Protein 2WVF (pdb70)

Secondary structure (DSSP, 8-state):
-EEEEEEEEEHHHHHHHHHHHHHHT-S-HHHHHHHHHHHHHH-SS-TT-S--S--EEEEEEEEEETTSTTHHHHHHHHHHH-SSEEEEEEEEE-SSSEEEEEEEEEE-HHHHHHHHHHHHTSTTEEEEEEEEE-/-EEEEEEEEEHHHHHHHHHHHHTS--S-HHHHHHHHHHHHHHHHHHTSS-TT---EEEEEEEEE-TTSTTHHHHHHHHHHHH--EEEEEEEEEEETTEEEEEEEEEE-HHHHHHHHHHHHTSTTEEEEEEEEE-GGGT-

CATH classification: 1.10.1220.10 (+1 more: 3.30.70.1150)

GO terms:
  GO:0045892 negative regulation of DNA-templated transcription (P, IEP)
  GO:0045892 negative regulation of DNA-templated transcription (P, EXP)
  GO:0032993 protein-DNA complex (C, IPI)
  GO:0043565 sequence-specific DNA binding (F, IPI)
  GO:0000976 transcription cis-regulatory region binding (F, IPI)
  GO:0001217 DNA-binding transcription repressor activity (F, IPI)
  GO:0032993 protein-DNA complex (C, IDA)
  GO:0043565 sequence-specific DNA binding (F, IDA)
  GO:0000976 transcription cis-regulatory region binding (F, IMP)
  GO:0032993 protein-DNA complex (C, IMP)
  GO:0001217 DNA-binding transcription repressor activity (F, IMP)
  GO:0043565 sequence-specific DNA binding (F, IMP)
  GO:0042802 identical protein binding (F, IPI)

Nearest PDB structures (foldseek):
  2wvf-assembly1_A  TM=1.008E+00  e=6.418E-25  Helicobacter pylori 26695
  2wvc-assembly1_A  TM=9.828E-01  e=8.761E-22  Helicobacter pylori 26695
  2wvb-assembly1_A  TM=9.913E-01  e=3.291E-21  Helicobacter pylori 26695
  2ca9-assembly1_A  TM=9.885E-01  e=3.712E-21  Helicobacter pylori 26695
  2caj-assembly1_A-2  TM=9.514E-01  e=3.437E-20  Helicobacter pylori 26695

InterPro domains:
  IPR002145 Ribbon-helix-helix protein, CopG [PF01402] (12-50)
  IPR010985 Ribbon-helix-helix [SSF47598] (9-56)
  IPR013321 Arc-type ribbon-helix-helix [G3DSA:1.10.1220.10] (17-51)
  IPR014864 Transcription factor, NikR, nickel binding C-terminal [PF08753] (65-139)
  IPR022988 Nickel-responsive transcriptional regulator NikR [MF_00476] (10-143)
  IPR027271 Acetolactate synthase/Transcription factor NikR, C-terminal [G3DSA:3.30.70.1150] (55-148)
  IPR045865 ACT-like domain [SSF55021] (64-140)
  IPR050192 Nickel-responsive transcriptional regulator [PTHR34719] (8-143)

Foldseek 3Di:
DDDDDDDDDDPVVVVVLVVVCVVVVHDDSVRVVVVVVVVVVVDDADPLGPFDFDKWKKKKKWKFFPPDPCLVVQLVVLQVPFPKAWPDKDWDAPDDTIIMMMIIIMGTSVRVVVSQVSNQPDPGIPHIDMDIDD/DDDDDDDDDDPVVVVVLVVVCVPPPDPDDVSVVVVVVVVVVLVVVLPDDDLPDQFWKKKKKWKFFPLDPCLVVVLVVLLVVLPKDWPDKDWDCPDNGIIIIITIITTHSVSVVVSQVVSCPDPGIDDIDMGTDDVVVPD

Organism: Helicobacter pylori (strain ATCC 700392 / 26695) (NCBI:txid85962)

Structure (mmCIF, N/CA/C/O backbone):
data_2WVF
#
_entry.id   2WVF
#
_cell.length_a   70.534
_cell.length_b   70.534
_cell.length_c   226.188
_cell.angle_alpha   90.00
_cell.angle_beta   90.00
_cell.angle_gamma   120.00
#
_symmetry.space_group_name_H-M   'P 61 2 2'
#
loop_
_entity.id
_entity.type
_entity.pdbx_description
1 polymer 'PUTATIVE NICKEL-RESPONSIVE REGULATOR'
2 non-polymer 'NICKEL (II) ION'
3 non-polymer GLYCEROL
4 non-polymer 'FORMIC ACID'
5 non-polymer 'SULFATE ION'
6 water water
#
loop_
_atom_site.group_PDB
_atom_site.id
_atom_site.type_symbol
_atom_site.label_atom_id
_atom_site.label_alt_id
_atom_site.label_comp_id
_atom_site.label_asym_id
_atom_site.label_entity_id
_atom_site.label_seq_id
_atom_site.pdbx_PDB_ins_code
_atom_site.Cartn_x
_atom_site.Cartn_y
_atom_site.Cartn_z
_atom_site.occupancy
_atom_site.B_iso_or_equiv
_atom_site.auth_seq_id
_atom_site.auth_comp_id
_atom_site.auth_asym_id
_atom_site.auth_atom_id
_atom_site.pdbx_PDB_model_num
ATOM 1 N N . SER A 1 9 ? 26.447 51.722 -6.255 1.00 78.14 9 SER A N 1
ATOM 2 C CA . SER A 1 9 ? 26.908 51.919 -4.885 1.00 81.22 9 SER A CA 1
ATOM 3 C C . SER A 1 9 ? 27.795 50.757 -4.447 1.00 78.12 9 SER A C 1
ATOM 4 O O . SER A 1 9 ? 27.804 49.710 -5.090 1.00 74.58 9 SER A O 1
ATOM 7 N N . ILE A 1 10 ? 28.528 50.933 -3.349 1.00 78.12 10 ILE A N 1
ATOM 8 C CA . ILE A 1 10 ? 29.375 49.859 -2.824 1.00 73.57 10 ILE A CA 1
ATOM 9 C C . ILE A 1 10 ? 28.993 49.447 -1.402 1.00 66.70 10 ILE A C 1
ATOM 10 O O . ILE A 1 10 ? 28.975 50.269 -0.482 1.00 67.27 10 ILE A O 1
ATOM 15 N N . ILE A 1 11 ? 28.691 48.164 -1.234 1.00 55.38 11 ILE A N 1
ATOM 16 C CA . ILE A 1 11 ? 28.333 47.622 0.068 1.00 54.58 11 ILE A CA 1
ATOM 17 C C . ILE A 1 11 ? 29.373 46.600 0.517 1.00 50.26 11 ILE A C 1
ATOM 18 O O . ILE A 1 11 ? 30.137 46.074 -0.298 1.00 50.48 11 ILE A O 1
ATOM 23 N N . ARG A 1 12 ? 29.409 46.340 1.819 1.00 50.45 12 ARG A N 1
ATOM 24 C CA . ARG A 1 12 ? 30.210 45.262 2.377 1.00 50.52 12 ARG A CA 1
ATOM 25 C C . ARG A 1 12 ? 29.271 44.228 2.979 1.00 51.08 12 ARG A C 1
ATOM 26 O O . ARG A 1 12 ? 28.276 44.580 3.624 1.00 48.58 12 ARG A O 1
ATOM 34 N N . PHE A 1 13 ? 29.567 42.952 2.753 1.00 45.74 13 PHE A N 1
ATOM 35 C CA . PHE A 1 13 ? 28.906 41.890 3.502 1.00 45.47 13 PHE A CA 1
ATOM 36 C C . PHE A 1 13 ? 29.935 40.900 4.022 1.00 48.91 13 PHE A C 1
ATOM 37 O O . PHE A 1 13 ? 31.013 40.744 3.444 1.00 48.52 13 PHE A O 1
ATOM 45 N N . SER A 1 14 ? 29.602 40.258 5.134 1.00 47.30 14 SER A N 1
ATOM 46 C CA . SER A 1 14 ? 30.537 39.394 5.827 1.00 50.22 14 SER A CA 1
ATOM 47 C C . SER A 1 14 ? 30.431 37.949 5.347 1.00 48.49 14 SER A C 1
ATOM 48 O O . SER A 1 14 ? 29.341 37.446 5.073 1.00 41.01 14 SER A O 1
ATOM 51 N N . VAL A 1 15 ? 31.579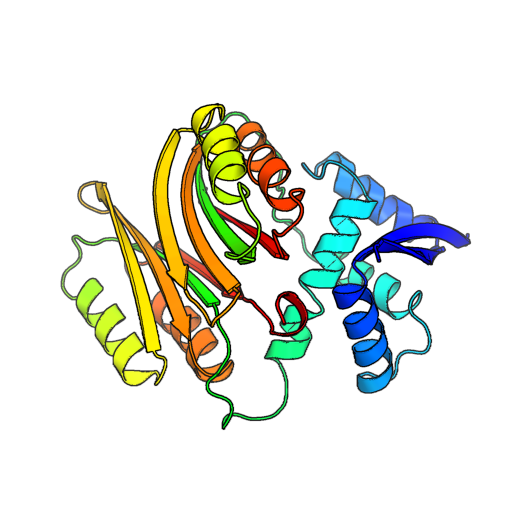 37.293 5.239 1.00 50.91 15 VAL A N 1
ATOM 52 C CA . VAL A 1 15 ? 31.632 35.886 4.883 1.00 50.55 15 VAL A CA 1
ATOM 53 C C . VAL A 1 15 ? 32.368 35.131 5.977 1.00 48.60 15 VAL A C 1
ATOM 54 O O . VAL A 1 15 ? 33.407 35.581 6.459 1.00 49.34 15 VAL A O 1
ATOM 58 N N . SER A 1 16 ? 31.819 33.990 6.373 1.00 50.15 16 SER A N 1
ATOM 59 C CA . SER A 1 16 ? 32.422 33.170 7.414 1.00 55.16 16 SER A CA 1
ATOM 60 C C . SER A 1 16 ? 32.988 31.884 6.824 1.00 50.65 16 SER A C 1
ATOM 61 O O . SER A 1 16 ? 32.239 30.988 6.440 1.00 48.91 16 SER A O 1
ATOM 64 N N . LEU A 1 17 ? 34.314 31.807 6.757 1.00 51.34 17 LEU A N 1
ATOM 65 C CA . LEU A 1 17 ? 35.002 30.651 6.191 1.00 49.80 17 LEU A CA 1
ATOM 66 C C . LEU A 1 17 ? 35.795 29.891 7.245 1.00 47.84 17 LEU A C 1
ATOM 67 O O . LEU A 1 17 ? 36.449 30.497 8.090 1.00 50.78 17 LEU A O 1
ATOM 72 N N . GLN A 1 18 ? 35.750 28.564 7.183 1.00 42.10 18 GLN A N 1
ATOM 73 C CA . GLN A 1 18 ? 36.656 27.750 7.972 1.00 38.62 18 GLN A CA 1
ATOM 74 C C . GLN A 1 18 ? 38.075 28.104 7.548 1.00 34.92 18 GLN A C 1
ATOM 75 O O . GLN A 1 18 ? 38.316 28.430 6.382 1.00 31.05 18 GLN A O 1
ATOM 78 N N . GLN A 1 19 ? 39.010 28.035 8.489 1.00 28.08 19 GLN A N 1
ATOM 79 C CA . GLN A 1 19 ? 40.394 28.428 8.234 1.00 28.89 19 GLN A CA 1
ATOM 80 C C . GLN A 1 19 ? 41.031 27.731 7.025 1.00 28.11 19 GLN A C 1
ATOM 81 O O . GLN A 1 19 ? 41.766 28.355 6.259 1.00 27.02 19 GLN A O 1
ATOM 87 N N . ASN A 1 20 ? 40.770 26.439 6.855 1.00 24.41 20 ASN A N 1
ATOM 88 C CA . ASN A 1 20 ? 41.377 25.720 5.742 1.00 24.89 20 ASN A CA 1
ATOM 89 C C . ASN A 1 20 ? 40.935 26.284 4.394 1.00 23.74 20 ASN A C 1
ATOM 90 O O . ASN A 1 20 ? 41.728 26.353 3.452 1.00 24.79 20 ASN A O 1
ATOM 95 N N . LEU A 1 21 ? 39.668 26.686 4.303 1.00 23.48 21 LEU A N 1
ATOM 96 C CA . LEU A 1 21 ? 39.140 27.257 3.070 1.00 20.62 21 LEU A CA 1
ATOM 97 C C . LEU A 1 21 ? 39.719 28.642 2.829 1.00 22.10 21 LEU A C 1
ATOM 98 O O . LEU A 1 21 ? 40.009 29.014 1.691 1.00 21.38 21 LEU A O 1
ATOM 103 N N . LEU A 1 22 ? 39.857 29.410 3.906 1.00 20.78 22 LEU A N 1
ATOM 104 C CA . LEU A 1 22 ? 40.397 30.764 3.809 1.00 19.49 22 LEU A CA 1
ATOM 105 C C . LEU A 1 22 ? 41.858 30.728 3.377 1.00 22.98 22 LEU A C 1
ATOM 106 O O . LEU A 1 22 ? 42.288 31.536 2.549 1.00 20.77 22 LEU A O 1
ATOM 111 N N . ASP A 1 23 ? 42.619 29.777 3.914 1.00 21.22 23 ASP A N 1
ATOM 112 C CA . ASP A 1 23 ? 44.019 29.644 3.516 1.00 22.48 23 ASP A CA 1
ATOM 113 C C . ASP A 1 23 ? 44.131 29.296 2.037 1.00 20.16 23 ASP A C 1
ATOM 114 O O . ASP A 1 23 ? 44.983 29.821 1.322 1.00 19.86 23 ASP A O 1
ATOM 119 N N . GLU A 1 24 ? 43.266 28.406 1.564 1.00 19.31 24 GLU A N 1
ATOM 120 C CA . GLU A 1 24 ? 43.275 28.072 0.141 1.00 16.99 24 GLU A CA 1
ATOM 121 C C . GLU A 1 24 ? 42.853 29.268 -0.715 1.00 17.32 24 GLU A C 1
ATOM 122 O O . GLU A 1 24 ? 43.397 29.489 -1.789 1.00 17.56 24 GLU A O 1
ATOM 128 N N . LEU A 1 25 ? 41.886 30.045 -0.237 1.00 16.50 25 LEU A N 1
ATOM 129 C CA . LEU A 1 25 ? 41.466 31.239 -0.962 1.00 15.29 25 LEU A CA 1
ATOM 130 C C . LEU A 1 25 ? 42.656 32.185 -1.111 1.00 16.48 25 LEU A C 1
ATOM 131 O O . LEU A 1 25 ? 42.928 32.690 -2.202 1.00 16.23 25 LEU A O 1
ATOM 136 N N . ASP A 1 26 ? 43.361 32.414 -0.011 1.00 16.43 26 ASP A N 1
ATOM 137 C CA . ASP A 1 26 ? 44.549 33.275 -0.038 1.00 16.08 26 ASP A CA 1
ATOM 138 C C . ASP A 1 26 ? 45.603 32.757 -1.009 1.00 18.04 26 ASP A C 1
ATOM 139 O O . ASP A 1 26 ? 46.219 33.532 -1.742 1.00 18.87 26 ASP A O 1
ATOM 144 N N . ASN A 1 27 ? 45.817 31.445 -1.020 1.00 17.49 27 ASN A N 1
ATOM 145 C CA . ASN A 1 27 ? 46.775 30.859 -1.946 1.00 17.85 27 ASN A CA 1
ATOM 146 C C . ASN A 1 27 ? 46.356 31.043 -3.403 1.00 19.02 27 ASN A C 1
ATOM 147 O O . ASN A 1 27 ? 47.193 31.276 -4.283 1.00 18.51 27 ASN A O 1
ATOM 152 N N . ARG A 1 28 ? 45.057 30.945 -3.658 1.00 17.80 28 ARG A N 1
ATOM 153 C CA . ARG A 1 28 ? 44.540 31.080 -5.016 1.00 15.16 28 ARG A CA 1
ATOM 154 C C . ARG A 1 28 ? 44.633 32.527 -5.497 1.00 15.70 28 ARG A C 1
ATOM 155 O O . ARG A 1 28 ? 44.890 32.788 -6.676 1.00 16.56 28 ARG A O 1
ATOM 163 N N . ILE A 1 29 ? 44.427 33.467 -4.574 1.00 14.74 29 ILE A N 1
ATOM 164 C CA . ILE A 1 29 ? 44.564 34.890 -4.880 1.00 14.20 29 ILE A CA 1
ATOM 165 C C . ILE A 1 29 ? 45.973 35.141 -5.397 1.00 17.10 29 ILE A C 1
ATOM 166 O O . ILE A 1 29 ? 46.170 35.783 -6.443 1.00 18.84 29 ILE A O 1
ATOM 171 N N . ILE A 1 30 ? 46.951 34.620 -4.667 1.00 19.25 30 ILE A N 1
ATOM 172 C CA . ILE A 1 30 ? 48.353 34.799 -5.041 1.00 18.38 30 ILE A CA 1
ATOM 173 C C . ILE A 1 30 ? 48.687 34.080 -6.349 1.00 22.32 30 ILE A C 1
ATOM 174 O O . ILE A 1 30 ? 49.318 34.658 -7.247 1.00 25.83 30 ILE A O 1
ATOM 179 N N . LYS A 1 31 ? 48.258 32.827 -6.475 1.00 19.42 31 LYS A N 1
ATOM 180 C CA . LYS A 1 31 ? 48.564 32.061 -7.684 1.00 21.95 31 LYS A CA 1
ATOM 181 C C . LYS A 1 31 ? 47.965 32.656 -8.959 1.00 20.70 31 LYS A C 1
ATOM 182 O O . LYS A 1 31 ? 48.572 32.578 -10.027 1.00 23.22 31 LYS A O 1
ATOM 188 N N . ASN A 1 32 ? 46.775 33.238 -8.854 1.00 18.08 32 ASN A N 1
ATOM 189 C CA . ASN A 1 32 ? 46.058 33.700 -10.040 1.00 16.63 32 ASN A CA 1
ATOM 190 C C . ASN A 1 32 ? 46.113 35.202 -10.275 1.00 17.21 32 ASN A C 1
ATOM 191 O O . ASN A 1 32 ? 45.463 35.717 -11.187 1.00 16.29 32 ASN A O 1
ATOM 196 N N . GLY A 1 33 ? 46.882 35.902 -9.444 1.00 15.88 33 GLY A N 1
ATOM 197 C CA . GLY A 1 33 ? 47.143 37.314 -9.668 1.00 19.30 33 GLY A CA 1
ATOM 198 C C . GLY A 1 33 ? 46.074 38.286 -9.206 1.00 15.31 33 GLY A C 1
ATOM 199 O O . GLY A 1 33 ? 46.002 39.408 -9.717 1.00 18.74 33 GLY A O 1
ATOM 200 N N . TYR A 1 34 ? 45.247 37.873 -8.246 1.00 14.71 34 TYR A N 1
ATOM 201 C CA . TYR A 1 34 ? 44.216 38.750 -7.696 1.00 14.52 34 TYR A CA 1
ATOM 202 C C . TYR A 1 34 ? 44.817 39.722 -6.689 1.00 19.17 34 TYR A C 1
ATOM 203 O O . TYR A 1 34 ? 45.897 39.480 -6.164 1.00 21.77 34 TYR A O 1
ATOM 212 N N . SER A 1 35 ? 44.103 40.811 -6.428 1.00 18.63 35 SER A N 1
ATOM 213 C CA . SER A 1 35 ? 44.611 41.873 -5.556 1.00 21.05 35 SER A CA 1
ATOM 214 C C . SER A 1 35 ? 44.081 41.818 -4.136 1.00 22.56 35 SER A C 1
ATOM 215 O O . SER A 1 35 ? 44.651 42.439 -3.244 1.00 21.33 35 SER A O 1
ATOM 218 N N . SER A 1 36 ? 42.986 41.093 -3.928 1.00 19.48 36 SER A N 1
ATOM 219 C CA . SER A 1 36 ? 42.363 41.033 -2.610 1.00 15.67 36 SER A CA 1
ATOM 220 C C . SER A 1 36 ? 41.395 39.864 -2.541 1.00 18.49 36 SER A C 1
ATOM 221 O O . SER A 1 36 ? 40.990 39.332 -3.573 1.00 20.69 36 SER A O 1
ATOM 224 N N . ARG A 1 37 ? 41.036 39.474 -1.321 1.00 17.23 37 ARG A N 1
ATOM 225 C CA . ARG A 1 37 ? 39.998 38.466 -1.126 1.00 17.90 37 ARG A CA 1
ATOM 226 C C . ARG A 1 37 ? 38.688 38.948 -1.726 1.00 18.40 37 ARG A C 1
ATOM 227 O O . ARG A 1 37 ? 37.969 38.184 -2.370 1.00 22.03 37 ARG A O 1
ATOM 235 N N A SER A 1 38 ? 38.389 40.223 -1.508 0.56 21.73 38 SER A N 1
ATOM 236 N N B SER A 1 38 ? 38.372 40.221 -1.508 0.44 21.78 38 SER A N 1
ATOM 237 C CA A SER A 1 38 ? 37.162 40.830 -2.002 0.56 24.02 38 SER A CA 1
ATOM 238 C CA B SER A 1 38 ? 37.133 40.798 -2.023 0.44 23.76 38 SER A CA 1
ATOM 239 C C A SER A 1 38 ? 37.036 40.716 -3.520 0.56 24.32 38 SER A C 1
ATOM 240 C C B SER A 1 38 ? 37.036 40.683 -3.538 0.44 24.09 38 SER A C 1
ATOM 241 O O A SER A 1 38 ? 35.975 40.378 -4.041 0.56 25.78 38 SER A O 1
ATOM 242 O O B SER A 1 38 ? 35.991 40.317 -4.073 0.44 24.77 38 SER A O 1
ATOM 247 N N . GLU A 1 39 ? 38.122 41.010 -4.231 1.00 21.62 39 GLU A N 1
ATOM 248 C CA . GLU A 1 39 ? 38.120 40.932 -5.685 1.00 22.10 39 GLU A CA 1
ATOM 249 C C . GLU A 1 39 ? 37.870 39.507 -6.187 1.00 21.59 39 GLU A C 1
ATOM 250 O O . GLU A 1 39 ? 37.069 39.297 -7.097 1.00 24.16 39 GLU A O 1
ATOM 256 N N . LEU A 1 40 ? 38.572 38.532 -5.617 1.00 19.38 40 LEU A N 1
ATOM 257 C CA . LEU A 1 40 ? 38.394 37.149 -6.0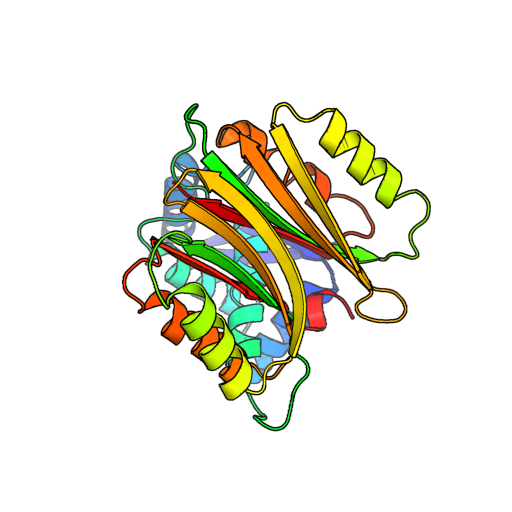62 1.00 17.03 40 LEU A CA 1
ATOM 258 C C . LEU A 1 40 ? 36.971 36.661 -5.783 1.00 19.92 40 LEU A C 1
ATOM 259 O O . LEU A 1 40 ? 36.349 36.028 -6.641 1.00 21.83 40 LEU A O 1
ATOM 264 N N . VAL A 1 41 ? 36.448 36.962 -4.598 1.00 18.58 41 VAL A N 1
ATOM 265 C CA . VAL A 1 41 ? 35.096 36.510 -4.265 1.00 21.04 41 VAL A CA 1
ATOM 266 C C . VAL A 1 41 ? 34.056 37.173 -5.167 1.00 25.87 41 VAL A C 1
ATOM 267 O O . VAL A 1 41 ? 33.122 36.521 -5.636 1.00 22.37 41 VAL A O 1
ATOM 271 N N . ARG A 1 42 ? 34.230 38.468 -5.416 1.00 24.50 42 ARG A N 1
ATOM 272 C CA . ARG A 1 42 ? 33.359 39.211 -6.317 1.00 25.72 42 ARG A CA 1
ATOM 273 C C . ARG A 1 42 ? 33.322 38.569 -7.710 1.00 30.44 42 ARG A C 1
ATOM 274 O O . ARG A 1 42 ? 32.255 38.423 -8.310 1.00 32.46 42 ARG A O 1
ATOM 282 N N . ASP A 1 43 ? 34.490 38.185 -8.219 1.00 24.79 43 ASP A N 1
ATOM 283 C CA . ASP A 1 43 ? 34.588 37.565 -9.537 1.00 27.39 43 ASP A CA 1
ATOM 284 C C . ASP A 1 43 ? 33.950 36.173 -9.555 1.00 26.82 43 ASP A C 1
ATOM 285 O O . ASP A 1 43 ? 33.309 35.779 -10.537 1.00 31.30 43 ASP A O 1
ATOM 290 N N . MET A 1 44 ? 34.122 35.433 -8.466 1.00 22.30 44 MET A N 1
ATOM 291 C CA . MET A 1 44 ? 33.442 34.149 -8.318 1.00 22.91 44 MET A CA 1
ATOM 292 C C . MET A 1 44 ? 31.931 34.338 -8.428 1.00 26.99 44 MET A C 1
ATOM 293 O O . MET A 1 44 ? 31.242 33.581 -9.120 1.00 28.82 44 MET A O 1
ATOM 298 N N . ILE A 1 45 ? 31.416 35.356 -7.752 1.00 24.81 45 ILE A N 1
ATOM 299 C CA . ILE A 1 45 ? 29.982 35.625 -7.786 1.00 26.73 45 ILE A CA 1
ATOM 300 C C . ILE A 1 45 ? 29.485 35.929 -9.199 1.00 33.22 45 ILE A C 1
ATOM 301 O O . ILE A 1 45 ? 28.437 35.433 -9.609 1.00 36.06 45 ILE A O 1
ATOM 306 N N . ARG A 1 46 ? 30.240 36.727 -9.949 1.00 34.87 46 ARG A N 1
ATOM 307 C CA . ARG A 1 46 ? 29.863 37.031 -11.327 1.00 36.40 46 ARG A CA 1
ATOM 308 C C . ARG A 1 46 ? 29.749 35.775 -12.187 1.00 39.96 46 ARG A C 1
ATOM 309 O O . ARG A 1 46 ? 28.827 35.647 -12.992 1.00 41.28 46 ARG A O 1
ATOM 317 N N . GLU A 1 47 ? 30.691 34.853 -12.015 1.00 31.61 47 GLU A N 1
ATOM 318 C CA . GLU A 1 47 ? 30.687 33.603 -12.768 1.00 39.42 47 GLU A CA 1
ATOM 319 C C . GLU A 1 47 ? 29.473 32.754 -12.406 1.00 45.51 47 GLU A C 1
ATOM 320 O O . GLU A 1 47 ? 28.832 32.165 -13.277 1.00 47.04 47 GLU A O 1
ATOM 326 N N . LYS A 1 48 ? 29.168 32.687 -11.114 1.00 38.78 48 LYS A N 1
ATOM 327 C CA . LYS A 1 48 ? 28.018 31.925 -10.645 1.00 43.75 48 LYS A CA 1
ATOM 328 C C . LYS A 1 48 ? 26.719 32.495 -11.211 1.00 47.74 48 LYS A C 1
ATOM 329 O O . LYS A 1 48 ? 25.857 31.754 -11.688 1.00 48.46 48 LYS A O 1
ATOM 331 N N . LEU A 1 49 ? 26.588 33.817 -11.161 1.00 47.79 49 LEU A N 1
ATOM 332 C CA . LEU A 1 49 ? 25.393 34.491 -11.657 1.00 54.60 49 LEU A CA 1
ATOM 333 C C . LEU A 1 49 ? 25.199 34.287 -13.157 1.00 63.25 49 LEU A C 1
ATOM 334 O O . LEU A 1 49 ? 24.090 34.434 -13.672 1.00 66.26 49 LEU A O 1
ATOM 339 N N . VAL A 1 50 ? 26.282 33.951 -13.853 1.00 65.20 50 VAL A N 1
ATOM 340 C CA . VAL A 1 50 ? 26.214 33.666 -15.282 1.00 69.90 50 VAL A CA 1
ATOM 341 C C . VAL A 1 50 ? 25.437 32.379 -15.543 1.00 73.18 50 VAL A C 1
ATOM 342 O O . VAL A 1 50 ? 24.766 32.244 -16.566 1.00 76.02 50 VAL A O 1
ATOM 346 N N . GLU A 1 51 ? 25.520 31.439 -14.608 1.00 73.85 51 GLU A N 1
ATOM 347 C CA . GLU A 1 51 ? 24.789 30.184 -14.734 1.00 75.78 51 GLU A CA 1
ATOM 348 C C . GLU A 1 51 ? 23.287 30.402 -14.546 1.00 76.12 51 GLU A C 1
ATOM 349 O O . GLU A 1 51 ? 22.869 31.266 -13.775 1.00 78.43 51 GLU A O 1
ATOM 355 N N . ASP A 1 52 ? 22.483 29.618 -15.258 1.00 72.64 52 ASP A N 1
ATOM 356 C CA . ASP A 1 52 ? 21.031 29.772 -15.228 1.00 67.68 52 ASP A CA 1
ATOM 357 C C . ASP A 1 52 ? 20.363 28.948 -14.137 1.00 68.08 52 ASP A C 1
ATOM 358 O O . ASP A 1 52 ? 19.452 29.421 -13.455 1.00 73.30 52 ASP A O 1
ATOM 363 N N . ASN A 1 53 ? 20.814 27.711 -13.979 1.00 63.66 53 ASN A N 1
ATOM 364 C CA . ASN A 1 53 ? 20.163 26.794 -13.057 1.00 64.36 53 ASN A CA 1
ATOM 365 C C . ASN A 1 53 ? 21.108 26.286 -11.973 1.00 66.86 53 ASN A C 1
ATOM 366 O O . ASN A 1 53 ? 21.923 25.393 -12.214 1.00 70.36 53 ASN A O 1
ATOM 371 N N . TRP A 1 54 ? 20.992 26.867 -10.782 1.00 65.35 54 TRP A N 1
ATOM 372 C CA . TRP A 1 54 ? 21.812 26.466 -9.642 1.00 65.64 54 TRP A CA 1
ATOM 373 C C . TRP A 1 54 ? 21.328 25.152 -9.026 1.00 65.75 54 TRP A C 1
ATOM 374 O O . TRP A 1 54 ? 20.199 24.718 -9.269 1.00 65.76 54 TRP A O 1
ATOM 385 N N . ALA A 1 55 ? 22.194 24.526 -8.234 1.00 64.81 55 ALA A N 1
ATOM 386 C CA . ALA A 1 55 ? 21.920 23.208 -7.663 1.00 67.29 55 ALA A CA 1
ATOM 387 C C . ALA A 1 55 ? 20.709 23.194 -6.734 1.00 65.12 55 ALA A C 1
ATOM 388 O O . ALA A 1 55 ? 19.858 22.300 -6.818 1.00 62.37 55 ALA A O 1
ATOM 390 N N . GLU A 1 56 ? 20.634 24.175 -5.840 1.00 60.38 56 GLU A N 1
ATOM 391 C CA . GLU A 1 56 ? 19.466 24.299 -4.969 1.00 58.64 56 GLU A CA 1
ATOM 392 C C . GLU A 1 56 ? 18.225 24.760 -5.741 1.00 60.41 56 GLU A C 1
ATOM 393 O O . GLU A 1 56 ? 17.277 25.275 -5.144 1.00 55.84 56 GLU A O 1
ATOM 395 N N . ASP A 1 57 ? 18.263 24.590 -7.064 1.00 61.54 57 ASP A N 1
ATOM 396 C CA . ASP A 1 57 ? 17.083 24.641 -7.939 1.00 62.21 57 ASP A CA 1
ATOM 397 C C . ASP A 1 57 ? 15.959 25.561 -7.485 1.00 62.82 57 ASP A C 1
ATOM 398 O O . ASP A 1 57 ? 16.189 26.684 -7.031 1.00 70.42 57 ASP A O 1
ATOM 400 N N . ASN A 1 58 ? 14.738 25.066 -7.676 1.00 56.60 58 ASN A N 1
ATOM 401 C CA . ASN A 1 58 ? 13.534 25.608 -7.065 1.00 52.73 58 ASN A CA 1
ATOM 402 C C . ASN A 1 58 ? 12.894 24.475 -6.268 1.00 42.33 58 ASN A C 1
ATOM 403 O O . ASN A 1 58 ? 12.307 23.560 -6.847 1.00 35.38 58 ASN A O 1
ATOM 408 N N . PRO A 1 59 ? 12.999 24.537 -4.934 1.00 35.79 59 PRO A N 1
ATOM 409 C CA . PRO A 1 59 ? 12.607 23.374 -4.126 1.00 32.66 59 PRO A CA 1
ATOM 410 C C . PRO A 1 59 ? 11.128 23.033 -4.279 1.00 35.36 59 PRO A C 1
ATOM 411 O O . PRO A 1 59 ? 10.306 23.940 -4.420 1.00 38.70 59 PRO A O 1
ATOM 415 N N . ASN A 1 60 ? 10.798 21.745 -4.235 1.00 28.51 60 ASN A N 1
ATOM 416 C CA . ASN A 1 60 ? 9.407 21.319 -4.270 1.00 25.46 60 ASN A CA 1
ATOM 417 C C . ASN A 1 60 ? 9.194 19.991 -3.546 1.00 30.66 60 ASN A C 1
ATOM 418 O O . ASN A 1 60 ? 10.133 19.433 -2.973 1.00 31.28 60 ASN A O 1
ATOM 423 N N . ASP A 1 61 ? 7.960 19.500 -3.573 1.00 25.21 61 ASP A N 1
ATOM 424 C CA . ASP A 1 61 ? 7.561 18.332 -2.792 1.00 24.13 61 ASP A CA 1
ATOM 425 C C . ASP A 1 61 ? 7.772 17.019 -3.541 1.00 25.71 61 ASP A C 1
ATOM 426 O O . ASP A 1 61 ? 7.462 15.956 -3.013 1.00 27.63 61 ASP A O 1
ATOM 431 N N . GLU A 1 62 ? 8.276 17.092 -4.769 1.00 27.41 62 GLU A N 1
ATOM 432 C CA . GLU A 1 62 ? 8.471 15.889 -5.574 1.00 37.32 62 GLU A CA 1
ATOM 433 C C . GLU A 1 62 ? 9.603 15.043 -5.012 1.00 32.21 62 GLU A C 1
ATOM 434 O O . GLU A 1 62 ? 10.620 15.572 -4.571 1.00 26.05 62 GLU A O 1
ATOM 437 N N . SER A 1 63 ? 9.423 13.726 -5.040 1.00 35.49 63 SER A N 1
ATOM 438 C CA . SER A 1 63 ? 10.462 12.822 -4.568 1.00 42.07 63 SER A CA 1
ATOM 439 C C . SER A 1 63 ? 11.574 12.698 -5.607 1.00 32.68 63 SER A C 1
ATOM 440 O O . SER A 1 63 ? 11.316 12.612 -6.810 1.00 30.56 63 SER A O 1
ATOM 443 N N . LYS A 1 64 ? 12.811 12.709 -5.123 1.00 22.26 64 LYS A N 1
ATOM 444 C CA . LYS A 1 64 ? 13.992 12.637 -5.972 1.00 25.11 64 LYS A CA 1
ATOM 445 C C . LYS A 1 64 ? 14.971 11.671 -5.328 1.00 21.72 64 LYS A C 1
ATOM 446 O O . LYS A 1 64 ? 14.972 11.508 -4.113 1.00 20.25 64 LYS A O 1
ATOM 452 N N . ILE A 1 65 ? 15.805 11.033 -6.143 1.00 20.48 65 ILE A N 1
ATOM 453 C CA . ILE A 1 65 ? 16.900 10.243 -5.606 1.00 18.09 65 ILE A CA 1
ATOM 454 C C . ILE A 1 65 ? 18.111 11.157 -5.499 1.00 19.79 65 ILE A C 1
ATOM 455 O O . ILE A 1 65 ? 18.307 12.047 -6.330 1.00 21.44 65 ILE A O 1
ATOM 460 N N . ALA A 1 66 ? 18.894 10.980 -4.443 1.00 16.32 66 ALA A N 1
ATOM 461 C CA . ALA A 1 66 ? 20.041 11.844 -4.209 1.00 14.41 66 ALA A CA 1
ATOM 462 C C . ALA A 1 66 ? 21.189 11.071 -3.574 1.00 15.77 66 ALA A C 1
ATOM 463 O O . ALA A 1 66 ? 20.993 10.007 -2.971 1.00 16.10 66 ALA A O 1
ATOM 465 N N . VAL A 1 67 ? 22.392 11.617 -3.721 1.00 12.86 67 VAL A N 1
ATOM 466 C CA . VAL A 1 67 ? 23.580 11.068 -3.078 1.00 11.29 67 VAL A CA 1
ATOM 467 C C . VAL A 1 67 ? 24.296 12.176 -2.311 1.00 12.62 67 VAL A C 1
ATOM 468 O O . VAL A 1 67 ? 24.521 13.265 -2.843 1.00 15.13 67 VAL A O 1
ATOM 472 N N . LEU A 1 68 ? 24.623 11.898 -1.057 1.00 12.46 68 LEU A N 1
ATOM 473 C CA . LEU A 1 68 ? 25.427 12.816 -0.254 1.00 15.51 68 LEU A CA 1
ATOM 474 C C . LEU A 1 68 ? 26.804 12.200 -0.072 1.00 15.02 68 LEU A C 1
ATOM 475 O O . LEU A 1 68 ? 26.925 11.048 0.366 1.00 16.60 68 LEU A O 1
ATOM 480 N N . VAL A 1 69 ? 27.841 12.944 -0.440 1.00 12.56 69 VAL A N 1
ATOM 481 C CA . VAL A 1 69 ? 29.217 12.494 -0.259 1.00 12.27 69 VAL A CA 1
ATOM 482 C C . VAL A 1 69 ? 29.821 13.265 0.911 1.00 14.53 69 VAL A C 1
ATOM 483 O O . VAL A 1 69 ? 29.882 14.504 0.891 1.00 14.84 69 VAL A O 1
ATOM 487 N N . VAL A 1 70 ? 30.268 12.530 1.927 1.00 14.14 70 VAL A N 1
ATOM 488 C CA . VAL A 1 70 ? 30.741 13.132 3.163 1.00 13.78 70 VAL A CA 1
ATOM 489 C C . VAL A 1 70 ? 32.153 12.671 3.449 1.00 14.73 70 VAL A C 1
ATOM 490 O O . VAL A 1 70 ? 32.433 11.474 3.444 1.00 17.33 70 VAL A O 1
ATOM 494 N N . ILE A 1 71 ? 33.053 13.616 3.686 1.00 12.09 71 ILE A N 1
ATOM 495 C CA . ILE A 1 71 ? 34.373 13.263 4.198 1.00 12.51 71 ILE A CA 1
ATOM 496 C C . ILE A 1 71 ? 34.435 13.746 5.638 1.00 14.67 71 ILE A C 1
ATOM 497 O O . ILE A 1 71 ? 34.044 14.876 5.921 1.00 14.68 71 ILE A O 1
ATOM 502 N N . TYR A 1 72 ? 34.883 12.883 6.550 1.00 14.33 72 TYR A N 1
ATOM 503 C CA . TYR A 1 72 ? 34.867 13.219 7.967 1.00 15.70 72 TYR A CA 1
ATOM 504 C C . TYR A 1 72 ? 36.040 12.610 8.733 1.00 16.12 72 TYR A C 1
ATOM 505 O O . TYR A 1 72 ? 36.674 11.649 8.274 1.00 18.23 72 TYR A O 1
ATOM 514 N N . ASP A 1 73 ? 36.333 13.198 9.893 1.00 16.05 73 ASP A N 1
ATOM 515 C CA . ASP A 1 73 ? 37.387 12.717 10.771 1.00 19.14 73 ASP A CA 1
ATOM 516 C C . ASP A 1 73 ? 36.897 11.485 11.530 1.00 20.56 73 ASP A C 1
ATOM 517 O O . ASP A 1 73 ? 36.080 11.591 12.445 1.00 20.58 73 ASP A O 1
ATOM 522 N N . GLY A 1 74 ? 37.389 10.316 11.141 1.00 23.47 74 GLY A N 1
ATOM 523 C CA . GLY A 1 74 ? 36.960 9.071 11.756 1.00 27.54 74 GLY A CA 1
ATOM 524 C C . GLY A 1 74 ? 37.399 8.953 13.205 1.00 27.41 74 GLY A C 1
ATOM 525 O O . GLY A 1 74 ? 36.897 8.108 13.954 1.00 32.45 74 GLY A O 1
ATOM 526 N N . GLY A 1 75 ? 38.341 9.806 13.599 1.00 25.86 75 GLY A N 1
ATOM 527 C CA . GLY A 1 75 ? 38.855 9.815 14.957 1.00 28.55 75 GLY A CA 1
ATOM 528 C C . GLY A 1 75 ? 38.046 10.667 15.921 1.00 29.73 75 GLY A C 1
ATOM 529 O O . GLY A 1 75 ? 38.342 10.713 17.115 1.00 28.85 75 GLY A O 1
ATOM 530 N N . GLN A 1 76 ? 37.026 11.348 15.407 1.00 21.77 76 GLN A N 1
ATOM 531 C CA . GLN A 1 76 ? 36.146 12.154 16.246 1.00 19.75 76 GLN A CA 1
ATOM 532 C C . GLN A 1 76 ? 35.137 11.260 16.964 1.00 21.60 76 GLN A C 1
ATOM 533 O O . GLN A 1 76 ? 34.219 10.725 16.340 1.00 21.39 76 GLN A O 1
ATOM 539 N N . ARG A 1 77 ? 35.293 11.107 18.277 1.00 21.34 77 ARG A N 1
ATOM 540 C CA A ARG A 1 77 ? 34.406 10.235 19.041 0.67 20.95 77 ARG A CA 1
ATOM 541 C CA B ARG A 1 77 ? 34.412 10.248 19.061 0.33 21.79 77 ARG A CA 1
ATOM 542 C C . ARG A 1 77 ? 32.939 10.639 18.915 1.00 17.84 77 ARG A C 1
ATOM 543 O O . ARG A 1 77 ? 32.597 11.820 18.979 1.00 19.83 77 ARG A O 1
ATOM 558 N N . GLU A 1 78 ? 32.084 9.634 18.726 1.00 17.92 78 GLU A N 1
ATOM 559 C CA . GLU A 1 78 ? 30.632 9.788 18.631 1.00 17.17 78 GLU A CA 1
ATOM 560 C C . GLU A 1 78 ? 30.131 10.524 17.382 1.00 15.38 78 GLU A C 1
ATOM 561 O O . GLU A 1 78 ? 28.932 10.713 17.220 1.00 16.37 78 GLU A O 1
ATOM 567 N N . LEU A 1 79 ? 31.033 10.923 16.490 1.00 15.39 79 LEU A N 1
ATOM 568 C CA . LEU A 1 79 ? 30.604 11.614 15.277 1.00 13.92 79 LEU A CA 1
ATOM 569 C C . LEU A 1 79 ? 29.720 10.713 14.411 1.00 13.15 79 LEU A C 1
ATOM 570 O O . LEU A 1 79 ? 28.699 11.153 13.872 1.00 15.80 79 LEU A O 1
ATOM 575 N N . ASN A 1 80 ? 30.101 9.442 14.280 1.00 15.13 80 ASN A N 1
ATOM 576 C CA . A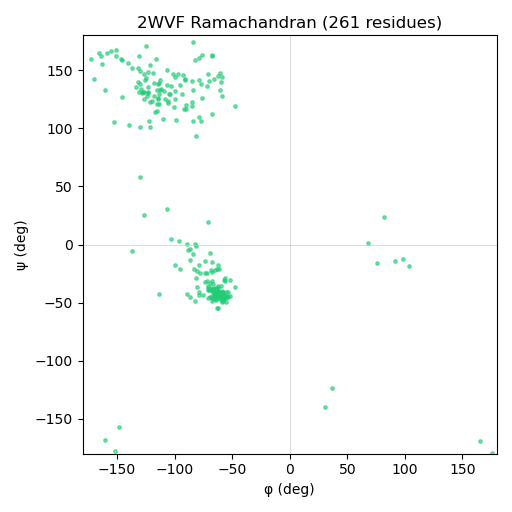SN A 1 80 ? 29.300 8.538 13.475 1.00 13.76 80 ASN A CA 1
ATOM 577 C C . ASN A 1 80 ? 27.908 8.365 14.084 1.00 16.87 80 ASN A C 1
ATOM 578 O O . ASN A 1 80 ? 26.919 8.331 13.362 1.00 16.83 80 ASN A O 1
ATOM 583 N N . GLN A 1 81 ? 27.832 8.279 15.411 1.00 14.62 81 GLN A N 1
ATOM 584 C CA . GLN A 1 81 ? 26.536 8.213 16.084 1.00 15.32 81 GLN A CA 1
ATOM 585 C C . GLN A 1 81 ? 25.667 9.427 15.758 1.00 16.97 81 GLN A C 1
ATOM 586 O O . GLN A 1 81 ? 24.462 9.293 15.539 1.00 16.66 81 GLN A O 1
ATOM 592 N N . ARG A 1 82 ? 26.267 10.615 15.736 1.00 15.28 82 ARG A N 1
ATOM 593 C CA . ARG A 1 82 ? 25.506 11.824 15.409 1.00 14.94 82 ARG A CA 1
ATOM 594 C C . ARG A 1 82 ? 24.953 11.726 13.988 1.00 13.39 82 ARG A C 1
ATOM 595 O O . ARG A 1 82 ? 23.819 12.120 13.728 1.00 15.84 82 ARG A O 1
ATOM 603 N N . MET A 1 83 ? 25.752 11.186 13.068 1.00 13.97 83 MET A N 1
ATOM 604 C CA . MET A 1 83 ? 25.312 11.014 11.686 1.00 14.96 83 MET A CA 1
ATOM 605 C C . MET A 1 83 ? 24.214 9.964 11.575 1.00 16.59 83 MET A C 1
ATOM 606 O O . MET A 1 83 ? 23.260 10.135 10.828 1.00 17.05 83 MET A O 1
ATOM 611 N N . ILE A 1 84 ? 24.340 8.893 12.346 1.00 14.79 84 ILE A N 1
ATOM 612 C CA . ILE A 1 84 ? 23.290 7.881 12.411 1.00 15.15 84 ILE A CA 1
ATOM 613 C C . ILE A 1 84 ? 22.002 8.491 12.957 1.00 16.48 84 ILE A C 1
ATOM 614 O O . ILE A 1 84 ? 20.925 8.274 12.408 1.00 17.06 84 ILE A O 1
ATOM 619 N N . ASP A 1 85 ? 22.117 9.270 14.029 1.00 15.46 85 ASP A N 1
ATOM 620 C CA . ASP A 1 85 ? 20.954 9.920 14.628 1.00 17.09 85 ASP A CA 1
ATOM 621 C C . ASP A 1 85 ? 20.226 10.794 13.606 1.00 20.54 85 ASP A C 1
ATOM 622 O O . ASP A 1 85 ? 18.989 10.757 13.501 1.00 18.71 85 ASP A O 1
ATOM 627 N N . ILE A 1 86 ? 20.989 11.590 12.859 1.00 15.45 86 ILE A N 1
ATOM 628 C CA . ILE A 1 86 ? 20.410 12.463 11.840 1.00 13.78 86 ILE A CA 1
ATOM 629 C C . ILE A 1 86 ? 19.720 11.655 10.741 1.00 14.29 86 ILE A C 1
ATOM 630 O O . ILE A 1 86 ? 18.611 11.992 10.307 1.00 18.92 86 ILE A O 1
ATOM 635 N N . GLN A 1 87 ? 20.364 10.577 10.297 1.00 15.78 87 GLN A N 1
ATOM 636 C CA . GLN A 1 87 ? 19.812 9.792 9.195 1.00 14.58 87 GLN A CA 1
ATOM 637 C C . GLN A 1 87 ? 18.566 9.015 9.595 1.00 16.55 87 GLN A C 1
ATOM 638 O O . GLN A 1 87 ? 17.630 8.890 8.808 1.00 19.55 87 GLN A O 1
ATOM 644 N N . HIS A 1 88 ? 18.547 8.491 10.816 1.00 16.58 88 HIS A N 1
ATOM 645 C CA . HIS A 1 88 ? 17.357 7.791 11.301 1.00 17.63 88 HIS A CA 1
ATOM 646 C C . HIS A 1 88 ? 16.197 8.744 11.527 1.00 20.38 88 HIS A C 1
ATOM 647 O O . HIS A 1 88 ? 15.034 8.370 11.349 1.00 23.56 88 HIS A O 1
ATOM 654 N N . ALA A 1 89 ? 16.515 9.971 11.924 1.00 18.26 89 ALA A N 1
ATOM 655 C CA . ALA A 1 89 ? 15.484 10.971 12.219 1.00 18.93 89 ALA A CA 1
ATOM 656 C C . ALA A 1 89 ? 14.907 11.588 10.949 1.00 22.94 89 ALA A C 1
ATOM 657 O O . ALA A 1 89 ? 13.778 12.073 10.947 1.00 24.95 89 ALA A O 1
ATOM 659 N N . SER A 1 90 ? 15.687 11.561 9.874 1.00 21.18 90 SER A N 1
ATOM 660 C CA . SER A 1 90 ? 15.322 12.231 8.628 1.00 22.77 90 SER A CA 1
ATOM 661 C C . SER A 1 90 ? 14.002 11.742 8.050 1.00 20.64 90 SER A C 1
ATOM 662 O O . SER A 1 90 ? 13.674 10.562 8.148 1.00 22.17 90 SER A O 1
ATOM 665 N N . GLY A 1 91 ? 13.249 12.660 7.446 1.00 22.03 91 GLY A N 1
ATOM 666 C CA . GLY A 1 91 ? 12.058 12.291 6.705 1.00 24.50 91 GLY A CA 1
ATOM 667 C C . GLY A 1 91 ? 12.388 11.630 5.379 1.00 23.43 91 GLY A C 1
ATOM 668 O O . GLY A 1 91 ? 11.509 11.039 4.740 1.00 26.24 91 GLY A O 1
ATOM 669 N N . THR A 1 92 ? 13.642 11.742 4.942 1.00 20.35 92 THR A N 1
ATOM 670 C CA . THR A 1 92 ? 14.056 11.048 3.720 1.00 20.23 92 THR A CA 1
ATOM 671 C C . THR A 1 92 ? 14.048 9.542 3.944 1.00 21.84 92 THR A C 1
ATOM 672 O O . THR A 1 92 ? 14.038 9.074 5.083 1.00 22.15 92 THR A O 1
ATOM 676 N N . HIS A 1 93 ? 14.036 8.788 2.850 1.00 19.60 93 HIS A N 1
ATOM 677 C CA . HIS A 1 93 ? 14.253 7.354 2.913 1.00 20.51 93 HIS A CA 1
ATOM 678 C C . HIS A 1 93 ? 15.714 7.121 2.547 1.00 19.66 93 HIS A C 1
ATOM 679 O O . HIS A 1 93 ? 16.101 7.286 1.396 1.00 18.38 93 HIS A O 1
ATOM 686 N N . VAL A 1 94 ? 16.534 6.773 3.529 1.00 17.34 94 VAL A N 1
ATOM 687 C CA . VAL A 1 94 ? 17.937 6.470 3.251 1.00 17.88 94 VAL A CA 1
ATOM 688 C C . VAL A 1 94 ? 18.056 5.010 2.816 1.00 17.15 94 VAL A C 1
ATOM 689 O O . VAL A 1 94 ? 17.700 4.096 3.567 1.00 20.80 94 VAL A O 1
ATOM 693 N N . LEU A 1 95 ? 18.549 4.799 1.602 1.00 14.14 95 LEU A N 1
ATOM 694 C CA . LEU A 1 95 ? 18.616 3.453 1.044 1.00 16.79 95 LEU A CA 1
ATOM 695 C C . LEU A 1 95 ? 19.803 2.700 1.617 1.00 19.30 95 LEU A C 1
ATOM 696 O O . LEU A 1 95 ? 19.697 1.529 1.965 1.00 18.01 95 LEU A O 1
ATOM 701 N N . CYS A 1 96 ? 20.940 3.378 1.700 1.00 15.88 96 CYS A N 1
ATOM 702 C CA . CYS A 1 96 ? 22.131 2.783 2.289 1.00 17.12 96 CYS A CA 1
ATOM 703 C C . CYS A 1 96 ? 23.250 3.798 2.436 1.00 15.82 96 CYS A C 1
ATOM 704 O O . CYS A 1 96 ? 23.255 4.846 1.778 1.00 15.42 96 CYS A O 1
ATOM 707 N N . THR A 1 97 ? 24.187 3.471 3.318 1.00 12.46 97 THR A N 1
ATOM 708 C CA . THR A 1 97 ? 25.351 4.301 3.559 1.00 12.04 97 THR A CA 1
ATOM 709 C C . THR A 1 97 ? 26.584 3.411 3.496 1.00 16.66 97 THR A C 1
ATOM 710 O O . THR A 1 97 ? 26.610 2.333 4.090 1.00 18.09 97 THR A O 1
ATOM 714 N N . THR A 1 98 ? 27.589 3.849 2.747 1.00 13.57 98 THR A N 1
ATOM 715 C CA . THR A 1 98 ? 28.800 3.073 2.542 1.00 12.63 98 THR A CA 1
ATOM 716 C C . THR A 1 98 ? 29.990 3.919 2.997 1.00 16.10 98 THR A C 1
ATOM 717 O O . THR A 1 98 ? 30.098 5.079 2.596 1.00 17.58 98 THR A O 1
ATOM 721 N N . HIS A 1 99 ? 30.865 3.347 3.832 1.00 13.93 99 HIS A N 1
ATOM 722 C CA . HIS A 1 99 ? 32.036 4.043 4.377 1.00 14.60 99 HIS A CA 1
ATOM 723 C C . HIS A 1 99 ? 33.322 3.352 3.910 1.00 15.50 99 HIS A C 1
ATOM 724 O O . HIS A 1 99 ? 33.406 2.114 3.893 1.00 17.37 99 HIS A O 1
ATOM 731 N N . ILE A 1 100 ? 34.332 4.140 3.560 1.00 13.36 100 ILE A N 1
ATOM 732 C CA . ILE A 1 100 ? 35.696 3.632 3.424 1.00 12.29 100 ILE A CA 1
ATOM 733 C C . ILE A 1 100 ? 36.656 4.533 4.186 1.00 17.64 100 ILE A C 1
ATOM 734 O O . ILE A 1 100 ? 36.310 5.664 4.532 1.00 17.11 100 ILE A O 1
ATOM 739 N N . HIS A 1 101 ? 37.853 4.023 4.470 1.00 17.45 101 HIS A N 1
ATOM 740 C CA . HIS A 1 101 ? 38.913 4.840 5.053 1.00 21.07 101 HIS A CA 1
ATOM 741 C C . HIS A 1 101 ? 39.799 5.397 3.949 1.00 24.52 101 HIS A C 1
ATOM 742 O O . HIS A 1 101 ? 40.267 4.648 3.099 1.00 26.95 101 HIS A O 1
ATOM 749 N N . MET A 1 102 ? 40.037 6.707 3.966 1.00 22.94 102 MET A N 1
ATOM 750 C CA . MET A 1 102 ? 40.893 7.330 2.957 1.00 32.05 102 MET A CA 1
ATOM 751 C C . MET A 1 102 ? 42.352 7.270 3.361 1.00 41.03 102 MET A C 1
ATOM 752 O O . MET A 1 102 ? 43.230 6.962 2.554 1.00 50.08 102 MET A O 1
ATOM 757 N N . ASP A 1 103 ? 42.597 7.595 4.621 1.00 37.52 103 ASP A N 1
ATOM 758 C CA . ASP A 1 103 ? 43.929 7.568 5.187 1.00 44.97 103 ASP A CA 1
ATOM 759 C C . ASP A 1 103 ? 43.752 7.215 6.653 1.00 55.49 103 ASP A C 1
ATOM 760 O O . ASP A 1 103 ? 42.737 6.629 7.029 1.00 61.16 103 ASP A O 1
ATOM 765 N N . GLU A 1 104 ? 44.718 7.575 7.487 1.00 56.73 104 GLU A N 1
ATOM 766 C CA . GLU A 1 104 ? 44.656 7.193 8.892 1.00 58.97 104 GLU A CA 1
ATOM 767 C C . GLU A 1 104 ? 43.593 7.953 9.689 1.00 56.80 104 GLU A C 1
ATOM 768 O O . GLU A 1 104 ? 43.118 7.462 10.711 1.00 65.50 104 GLU A O 1
ATOM 770 N N . HIS A 1 105 ? 43.214 9.143 9.229 1.00 44.81 105 HIS A N 1
ATOM 771 C CA . HIS A 1 105 ? 42.238 9.949 9.963 1.00 48.12 105 HIS A CA 1
ATOM 772 C C . HIS A 1 105 ? 40.907 10.140 9.239 1.00 38.41 105 HIS A C 1
ATOM 773 O O . HIS A 1 105 ? 39.844 10.054 9.854 1.00 40.35 105 HIS A O 1
ATOM 780 N N . ASN A 1 106 ? 40.972 10.391 7.936 1.00 25.18 106 ASN A N 1
ATOM 781 C CA . ASN A 1 106 ? 39.777 10.715 7.159 1.00 19.49 106 ASN A CA 1
ATOM 782 C C . ASN A 1 106 ? 39.035 9.487 6.666 1.00 21.68 106 ASN A C 1
ATOM 783 O O . ASN A 1 106 ? 39.652 8.503 6.250 1.00 22.15 106 ASN A O 1
ATOM 788 N N . CYS A 1 107 ? 37.708 9.564 6.707 1.00 15.79 107 CYS A N 1
ATOM 789 C CA . CYS A 1 107 ? 36.837 8.542 6.141 1.00 16.64 107 CYS A CA 1
ATOM 790 C C . CYS A 1 107 ? 35.959 9.203 5.094 1.00 15.58 107 CYS A C 1
ATOM 791 O O . CYS A 1 107 ? 35.698 10.401 5.162 1.00 17.22 107 CYS A O 1
ATOM 794 N N . LEU A 1 108 ? 35.493 8.426 4.127 1.00 15.83 108 LEU A N 1
ATOM 795 C CA . LEU A 1 108 ? 34.535 8.937 3.162 1.00 15.48 108 LEU A CA 1
ATOM 796 C C . LEU A 1 108 ? 33.292 8.072 3.193 1.00 18.71 108 LEU A C 1
ATOM 797 O O . LEU A 1 108 ? 33.374 6.843 3.147 1.00 18.17 108 LEU A O 1
ATOM 802 N N . GLU A 1 109 ? 32.131 8.702 3.286 1.00 15.70 109 GLU A N 1
ATOM 803 C CA . GLU A 1 109 ? 30.903 7.925 3.158 1.00 16.20 109 GLU A CA 1
ATOM 804 C C . GLU A 1 109 ? 30.022 8.459 2.045 1.00 16.08 109 GLU A C 1
ATOM 805 O O . GLU A 1 109 ? 30.046 9.657 1.743 1.00 17.03 109 GLU A O 1
ATOM 811 N N . THR A 1 110 ? 29.284 7.557 1.408 1.00 13.60 110 THR A N 1
ATOM 812 C CA . THR A 1 110 ? 28.259 7.949 0.460 1.00 14.13 110 THR A CA 1
ATOM 813 C C . THR A 1 110 ? 26.928 7.517 1.040 1.00 13.40 110 THR A C 1
ATOM 814 O O . THR A 1 110 ? 26.788 6.393 1.538 1.00 15.59 110 THR A O 1
ATOM 818 N N . ILE A 1 111 ? 25.960 8.424 1.003 1.00 12.72 111 ILE A N 1
ATOM 819 C CA . ILE A 1 111 ? 24.613 8.156 1.487 1.00 14.09 111 ILE A CA 1
ATOM 820 C C . ILE A 1 111 ? 23.703 8.244 0.280 1.00 15.34 111 ILE A C 1
ATOM 821 O O . ILE A 1 111 ? 23.658 9.273 -0.396 1.00 15.49 111 ILE A O 1
ATOM 826 N N . ILE A 1 112 ? 23.007 7.157 -0.020 1.00 12.79 112 ILE A N 1
ATOM 827 C CA . ILE A 1 112 ? 22.059 7.155 -1.126 1.00 12.28 112 ILE A CA 1
ATOM 828 C C . ILE A 1 112 ? 20.674 7.242 -0.515 1.00 15.49 112 ILE A C 1
ATOM 829 O O . ILE A 1 112 ? 20.352 6.500 0.411 1.00 15.54 112 ILE A O 1
ATOM 834 N N . LEU A 1 113 ? 19.865 8.175 -1.003 1.00 15.33 113 LEU A N 1
ATOM 835 C CA . LEU A 1 113 ? 18.593 8.443 -0.350 1.00 15.48 113 LEU A CA 1
ATOM 836 C C . LEU A 1 113 ? 17.545 8.952 -1.321 1.00 15.62 113 LEU A C 1
ATOM 837 O O . LEU A 1 113 ? 17.851 9.314 -2.469 1.00 16.59 113 LEU A O 1
ATOM 842 N N . GLN A 1 114 ? 16.303 8.973 -0.844 1.00 15.50 114 GLN A N 1
ATOM 843 C CA . GLN A 1 114 ? 15.178 9.492 -1.611 1.00 18.46 114 GLN A CA 1
ATOM 844 C C . GLN A 1 114 ? 14.391 10.437 -0.718 1.00 20.06 114 GLN A C 1
ATOM 845 O O . GLN A 1 114 ? 14.195 10.161 0.458 1.00 22.02 114 GLN A O 1
ATOM 851 N N . GLY A 1 115 ? 13.928 11.549 -1.280 1.00 19.72 115 GLY A N 1
ATOM 852 C CA . GLY A 1 115 ? 13.111 12.476 -0.518 1.00 22.74 115 GLY A CA 1
ATOM 853 C C . GLY A 1 115 ? 12.801 13.706 -1.339 1.00 18.78 115 GLY A C 1
ATOM 854 O O . GLY A 1 115 ? 13.218 13.809 -2.489 1.00 20.56 115 GLY A O 1
ATOM 855 N N . ASN A 1 116 ? 12.070 14.654 -0.760 1.00 18.55 116 ASN A N 1
ATOM 856 C CA . ASN A 1 116 ? 11.836 15.907 -1.470 1.00 20.01 116 ASN A CA 1
ATOM 857 C C . ASN A 1 116 ? 12.995 16.892 -1.285 1.00 18.36 116 ASN A C 1
ATOM 858 O O . ASN A 1 116 ? 13.932 16.620 -0.529 1.00 19.71 116 ASN A O 1
ATOM 863 N N . SER A 1 117 ? 12.937 18.022 -1.986 1.00 18.87 117 SER A N 1
ATOM 864 C CA . SER A 1 117 ? 14.028 18.989 -1.960 1.00 21.18 117 SER A CA 1
ATOM 865 C C . SER A 1 117 ? 14.316 19.477 -0.549 1.00 20.80 117 SER A C 1
ATOM 866 O O . SER A 1 117 ? 15.476 19.660 -0.174 1.00 22.14 117 SER A O 1
ATOM 869 N N . PHE A 1 118 ? 13.255 19.710 0.219 1.00 19.12 118 PHE A N 1
ATOM 870 C CA . PHE A 1 118 ? 13.383 20.284 1.559 1.00 17.32 118 PHE A CA 1
ATOM 871 C C . PHE A 1 118 ? 14.042 19.303 2.523 1.00 19.85 118 PHE A C 1
ATOM 872 O O . PHE A 1 118 ? 14.932 19.673 3.297 1.00 20.80 118 PHE A O 1
ATOM 880 N N . GLU A 1 119 ? 13.586 18.058 2.462 1.00 17.55 119 GLU A N 1
ATOM 881 C CA . GLU A 1 119 ? 14.117 16.987 3.300 1.00 17.57 119 GLU A CA 1
ATOM 882 C C . GLU A 1 119 ? 15.581 16.699 2.969 1.00 18.03 119 GLU A C 1
ATOM 883 O O . GLU A 1 119 ? 16.402 16.520 3.864 1.00 18.14 119 GLU A O 1
ATOM 889 N N . ILE A 1 120 ? 15.907 16.655 1.680 1.00 17.96 120 ILE A N 1
ATOM 890 C CA . ILE A 1 120 ? 17.283 16.392 1.268 1.00 18.70 120 ILE A CA 1
ATOM 891 C C . ILE A 1 120 ? 18.217 17.520 1.704 1.00 21.10 120 ILE A C 1
ATOM 892 O O . ILE A 1 120 ? 19.328 17.279 2.196 1.00 21.16 120 ILE A O 1
ATOM 897 N N . GLN A 1 121 ? 17.750 18.753 1.536 1.00 20.68 121 GLN A N 1
ATOM 898 C CA . GLN A 1 121 ? 18.498 19.926 1.964 1.00 23.50 121 GLN A CA 1
ATOM 899 C C . GLN A 1 121 ? 18.786 19.888 3.467 1.00 19.86 121 GLN A C 1
ATOM 900 O O . GLN A 1 121 ? 19.908 20.183 3.899 1.00 23.30 121 GLN A O 1
ATOM 906 N N . ARG A 1 122 ? 17.776 19.538 4.260 1.00 19.97 122 ARG A N 1
ATOM 907 C CA . ARG A 1 122 ? 17.938 19.485 5.713 1.00 20.97 122 ARG A CA 1
ATOM 908 C C . ARG A 1 122 ? 19.019 18.481 6.098 1.00 17.67 122 ARG A C 1
ATOM 909 O O . ARG A 1 122 ? 19.858 18.747 6.958 1.00 19.37 122 ARG A O 1
ATOM 917 N N . LEU A 1 123 ? 18.981 17.323 5.454 1.00 18.97 123 LEU A N 1
ATOM 918 C CA A LEU A 1 123 ? 19.944 16.269 5.747 0.74 18.42 123 LEU A CA 1
ATOM 919 C CA B LEU A 1 123 ? 19.943 16.261 5.729 0.26 18.13 123 LEU A CA 1
ATOM 920 C C . LEU A 1 123 ? 21.366 16.749 5.463 1.00 16.40 123 LEU A C 1
ATOM 921 O O . LEU A 1 123 ? 22.264 16.601 6.307 1.00 18.40 123 LEU A O 1
ATOM 930 N N . GLN A 1 124 ? 21.568 17.333 4.283 1.00 16.87 124 GLN A N 1
ATOM 931 C CA A GLN A 1 124 ? 22.878 17.835 3.892 0.62 14.82 124 GLN A CA 1
ATOM 932 C CA B GLN A 1 124 ? 22.878 17.838 3.889 0.38 15.18 124 GLN A CA 1
ATOM 933 C C . GLN A 1 124 ? 23.400 18.875 4.879 1.00 17.32 124 GLN A C 1
ATOM 934 O O . GLN A 1 124 ? 24.540 18.799 5.324 1.00 20.45 124 GLN A O 1
ATOM 945 N N . LEU A 1 125 ? 22.559 19.845 5.221 1.00 17.21 125 LEU A N 1
ATOM 946 C CA . LEU A 1 125 ? 22.975 20.914 6.121 1.00 19.10 125 LEU A CA 1
ATOM 947 C C . LEU A 1 125 ? 23.264 20.425 7.535 1.00 16.58 125 LEU A C 1
ATOM 948 O O . LEU A 1 125 ? 24.206 20.890 8.184 1.00 20.07 125 LEU A O 1
ATOM 953 N N . GLU A 1 126 ? 22.454 19.491 8.014 1.00 16.21 126 GLU A N 1
ATOM 954 C CA . GLU A 1 126 ? 22.655 18.931 9.351 1.00 16.02 126 GLU A CA 1
ATOM 955 C C . GLU A 1 126 ? 23.983 18.177 9.442 1.00 17.61 126 GLU A C 1
ATOM 956 O O . GLU A 1 126 ? 24.755 18.377 10.380 1.00 17.96 126 GLU A O 1
ATOM 962 N N . ILE A 1 127 ? 24.252 17.313 8.470 1.00 15.72 127 ILE A N 1
ATOM 963 C CA . ILE A 1 127 ? 25.509 16.566 8.469 1.00 14.24 127 ILE A CA 1
ATOM 964 C C . ILE A 1 127 ? 26.695 17.506 8.237 1.00 14.53 127 ILE A C 1
ATOM 965 O O . ILE A 1 127 ? 27.709 17.427 8.934 1.00 15.31 127 ILE A O 1
ATOM 970 N N . GLY A 1 128 ? 26.556 18.411 7.273 1.00 15.74 128 GLY A N 1
ATOM 971 C CA . GLY A 1 128 ? 27.616 19.361 6.969 1.00 18.30 128 GLY A CA 1
ATOM 972 C C . GLY A 1 128 ? 28.051 20.210 8.157 1.00 21.83 128 GLY A C 1
ATOM 973 O O . GLY A 1 128 ? 29.211 20.629 8.241 1.00 22.53 128 GLY A O 1
ATOM 974 N N . GLY A 1 129 ? 27.133 20.455 9.089 1.00 16.67 129 GLY A N 1
ATOM 975 C CA . GLY A 1 129 ? 27.419 21.334 10.213 1.00 19.53 129 GLY A CA 1
ATOM 976 C C . GLY A 1 129 ? 28.123 20.684 11.395 1.00 20.47 129 GLY A C 1
ATOM 977 O O . GLY A 1 129 ? 28.530 21.379 12.328 1.00 21.57 129 GLY A O 1
ATOM 978 N N . LEU A 1 130 ? 28.266 19.360 11.375 1.00 16.57 130 LEU A N 1
ATOM 979 C CA . LEU A 1 130 ? 28.875 18.647 12.494 1.00 16.26 130 LEU A CA 1
ATOM 980 C C . LEU A 1 130 ? 30.381 18.883 12.598 1.00 20.81 130 LEU A C 1
ATOM 981 O O . LEU A 1 130 ? 31.099 18.825 11.604 1.00 19.39 130 LEU A O 1
ATOM 986 N N . ARG A 1 131 ? 30.864 19.112 13.819 1.00 22.25 131 ARG A N 1
ATOM 987 C CA . ARG A 1 131 ? 32.302 19.163 14.038 1.00 23.01 131 ARG A CA 1
ATOM 988 C C . ARG A 1 131 ? 32.938 17.840 13.624 1.00 18.17 131 ARG A C 1
ATOM 989 O O . ARG A 1 131 ? 32.509 16.765 14.060 1.00 20.48 131 ARG A O 1
ATOM 997 N N . GLY A 1 132 ? 33.960 17.918 12.779 1.00 18.42 132 GLY A N 1
ATOM 998 C CA . GLY A 1 132 ? 34.628 16.729 12.298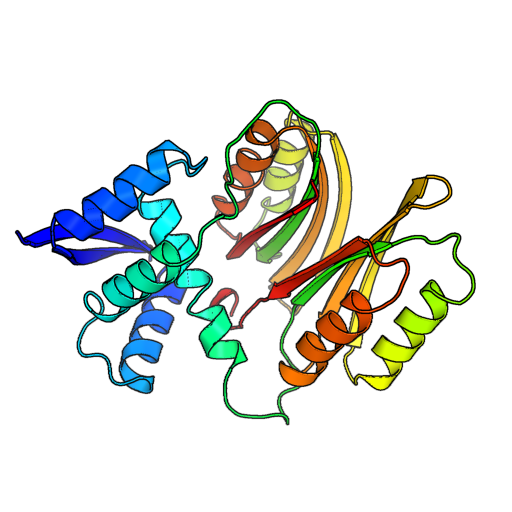 1.00 17.57 132 GLY A CA 1
ATOM 999 C C . GLY A 1 132 ? 34.229 16.391 10.875 1.00 17.58 132 GLY A C 1
ATOM 1000 O O . GLY A 1 132 ? 34.918 15.631 10.210 1.00 17.51 132 GLY A O 1
ATOM 1001 N N . VAL A 1 133 ? 33.114 16.940 10.400 1.00 14.71 133 VAL A N 1
ATOM 1002 C CA . VAL A 1 133 ? 32.739 16.747 8.996 1.00 14.35 133 VAL A CA 1
ATOM 1003 C C . VAL A 1 133 ? 33.448 17.800 8.154 1.00 16.23 133 VAL A C 1
ATOM 1004 O O . VAL A 1 133 ? 33.313 19.000 8.403 1.00 18.79 133 VAL A O 1
ATOM 1008 N N . LYS A 1 134 ? 34.224 17.337 7.179 1.00 15.00 134 LYS A N 1
ATOM 1009 C CA . LYS A 1 134 ? 35.008 18.233 6.323 1.00 15.35 134 LYS A CA 1
ATOM 1010 C C . LYS A 1 134 ? 34.122 18.855 5.248 1.00 18.61 134 LYS A C 1
ATOM 1011 O O . LYS A 1 134 ? 34.243 20.039 4.925 1.00 20.67 134 LYS A O 1
ATOM 1017 N N . PHE A 1 135 ? 33.232 18.048 4.685 1.00 16.86 135 PHE A N 1
ATOM 1018 C CA . PHE A 1 135 ? 32.195 18.560 3.802 1.00 17.16 135 PHE A CA 1
ATOM 1019 C C . PHE A 1 135 ? 31.117 17.517 3.580 1.00 18.73 135 PHE A C 1
ATOM 1020 O O . PHE A 1 135 ? 31.302 16.334 3.896 1.00 15.46 135 PHE A O 1
ATOM 1028 N N . ALA A 1 136 ? 29.990 17.986 3.054 1.00 16.39 136 ALA A N 1
ATOM 1029 C CA . ALA A 1 136 ? 28.871 17.143 2.677 1.00 16.13 136 ALA A CA 1
ATOM 1030 C C . ALA A 1 136 ? 28.349 17.692 1.363 1.00 17.18 136 ALA A C 1
ATOM 1031 O O . ALA A 1 136 ? 27.687 18.738 1.328 1.00 21.45 136 ALA A O 1
ATOM 1033 N N . LYS A 1 137 ? 28.697 17.008 0.277 1.00 13.84 137 LYS A N 1
ATOM 1034 C CA . LYS A 1 137 ? 28.382 17.460 -1.066 1.00 14.95 137 LYS A CA 1
ATOM 1035 C C . LYS A 1 137 ? 27.237 16.653 -1.669 1.00 14.79 137 LYS A C 1
ATOM 1036 O O . LYS A 1 137 ? 27.249 15.418 -1.671 1.00 14.37 137 LYS A O 1
ATOM 1042 N N . LEU A 1 138 ? 26.254 17.371 -2.193 1.00 16.72 138 LEU A N 1
ATOM 1043 C CA . LEU A 1 138 ? 25.010 16.757 -2.647 1.00 17.56 138 LEU A CA 1
ATOM 1044 C C . LEU A 1 138 ? 24.910 16.621 -4.161 1.00 19.27 138 LEU A C 1
ATOM 1045 O O . LEU A 1 138 ? 25.240 17.548 -4.908 1.00 20.95 138 LEU A O 1
ATOM 1050 N N . THR A 1 139 ? 24.435 15.456 -4.602 1.00 15.06 139 THR A N 1
ATOM 1051 C CA . THR A 1 139 ? 24.086 15.219 -5.997 1.00 14.93 139 THR A CA 1
ATOM 1052 C C . THR A 1 139 ? 22.616 14.828 -6.052 1.00 18.30 139 THR A C 1
ATOM 1053 O O . THR A 1 139 ? 22.208 13.876 -5.406 1.00 19.58 139 THR A O 1
ATOM 1057 N N . LYS A 1 140 ? 21.810 15.567 -6.812 1.00 20.13 140 LYS A N 1
ATOM 1058 C CA . LYS A 1 140 ? 20.393 15.229 -6.940 1.00 20.53 140 LYS A CA 1
ATOM 1059 C C . LYS A 1 140 ? 20.043 14.776 -8.352 1.00 23.76 140 LYS A C 1
ATOM 1060 O O . LYS A 1 140 ? 20.544 15.330 -9.334 1.00 26.00 140 LYS A O 1
ATOM 1066 N N . ALA A 1 141 ? 19.167 13.781 -8.456 1.00 26.51 141 ALA A N 1
ATOM 1067 C CA . ALA A 1 141 ? 18.685 13.335 -9.763 1.00 33.84 141 ALA A CA 1
ATOM 1068 C C . ALA A 1 141 ? 17.183 13.541 -9.912 1.00 42.86 141 ALA A C 1
ATOM 1069 O O . ALA A 1 141 ? 16.389 12.908 -9.214 1.00 42.76 141 ALA A O 1
ATOM 1071 N N . SER A 1 142 ? 16.813 14.436 -10.827 1.00 53.53 142 SER A N 1
ATOM 1072 C CA . SER A 1 142 ? 15.417 14.721 -11.166 1.00 63.91 142 SER A CA 1
ATOM 1073 C C . SER A 1 142 ? 14.760 15.718 -10.216 1.00 68.94 142 SER A C 1
ATOM 1074 O O . SER A 1 142 ? 14.060 16.631 -10.656 1.00 71.10 142 SER A O 1
ATOM 1077 N N . SER B 1 9 ? 38.839 29.507 14.511 1.00 86.60 9 SER B N 1
ATOM 1078 C CA . SER B 1 9 ? 39.208 28.794 13.293 1.00 84.78 9 SER B CA 1
ATOM 1079 C C . SER B 1 9 ? 38.068 28.787 12.271 1.00 84.21 9 SER B C 1
ATOM 1080 O O . SER B 1 9 ? 38.064 27.983 11.333 1.00 82.89 9 SER B O 1
ATOM 1083 N N . ILE B 1 10 ? 37.091 29.669 12.472 1.00 82.10 10 ILE B N 1
ATOM 1084 C CA . ILE B 1 10 ? 36.101 29.967 11.436 1.00 77.78 10 ILE B CA 1
ATOM 1085 C C . ILE B 1 10 ? 36.024 31.488 11.296 1.00 75.22 10 ILE B C 1
ATOM 1086 O O . ILE B 1 10 ? 35.429 32.190 12.116 1.00 78.50 10 ILE B O 1
ATOM 1091 N N . ILE B 1 11 ? 36.684 31.982 10.257 1.00 69.72 11 ILE B N 1
ATOM 1092 C CA . ILE B 1 11 ? 37.023 33.392 10.150 1.00 63.75 11 ILE B CA 1
ATOM 1093 C C . ILE B 1 11 ? 35.964 34.195 9.392 1.00 61.63 11 ILE B C 1
ATOM 1094 O O . ILE B 1 11 ? 35.328 33.688 8.467 1.00 64.37 11 ILE B O 1
ATOM 1099 N N . ARG B 1 12 ? 35.765 35.444 9.800 1.00 57.07 12 ARG B N 1
ATOM 1100 C CA . ARG B 1 12 ? 34.914 36.352 9.049 1.00 55.42 12 ARG B CA 1
ATOM 1101 C C . ARG B 1 12 ? 35.803 37.357 8.338 1.00 55.86 12 ARG B C 1
ATOM 1102 O O . ARG B 1 12 ? 36.780 37.848 8.907 1.00 57.48 12 ARG B O 1
ATOM 1104 N N . PHE B 1 13 ? 35.479 37.631 7.082 1.00 51.57 13 PHE B N 1
ATOM 1105 C CA . PHE B 1 13 ? 36.112 38.713 6.351 1.00 47.92 13 PHE B CA 1
ATOM 1106 C C . PHE B 1 13 ? 35.031 39.373 5.522 1.00 39.90 13 PHE B C 1
ATOM 1107 O O . PHE B 1 13 ? 34.007 38.758 5.227 1.00 42.71 13 PHE B O 1
ATOM 1115 N N . SER B 1 14 ? 35.234 40.632 5.165 1.00 42.61 14 SER B N 1
ATOM 1116 C CA . SER B 1 14 ? 34.207 41.341 4.427 1.00 46.77 14 SER B CA 1
ATOM 1117 C C . SER B 1 14 ? 34.516 41.363 2.937 1.00 40.07 14 SER B C 1
ATOM 1118 O O . SER B 1 14 ? 35.674 41.432 2.523 1.00 38.49 14 SER B O 1
ATOM 1121 N N . VAL B 1 15 ? 33.465 41.267 2.136 1.00 40.42 15 VAL B N 1
ATOM 1122 C CA . VAL B 1 15 ? 33.592 41.346 0.695 1.00 39.07 15 VAL B CA 1
ATOM 1123 C C . VAL B 1 15 ? 32.880 42.603 0.232 1.00 38.44 15 VAL B C 1
ATOM 1124 O O . VAL B 1 15 ? 31.711 42.819 0.557 1.00 38.45 15 VAL B O 1
ATOM 1128 N N . SER B 1 16 ? 33.590 43.447 -0.506 1.00 36.96 16 SER B N 1
ATOM 1129 C CA . SER B 1 16 ? 32.987 44.650 -1.060 1.00 40.84 16 SER B CA 1
ATOM 1130 C C . SER B 1 16 ? 32.525 44.373 -2.483 1.00 42.33 16 SER B C 1
ATOM 1131 O O . SER B 1 16 ? 33.227 43.725 -3.257 1.00 40.61 16 SER B O 1
ATOM 1134 N N . LEU B 1 17 ? 31.336 44.856 -2.817 1.00 42.45 17 LEU B N 1
ATOM 1135 C CA . LEU B 1 17 ? 30.799 44.703 -4.162 1.00 47.75 17 LEU B CA 1
ATOM 1136 C C . LEU B 1 17 ? 29.659 45.687 -4.372 1.00 58.49 17 LEU B C 1
ATOM 1137 O O . LEU B 1 17 ? 29.019 46.119 -3.413 1.00 60.91 17 LEU B O 1
ATOM 1142 N N . GLN B 1 18 ? 29.404 46.043 -5.625 1.00 61.43 18 GLN B N 1
ATOM 1143 C CA . GLN B 1 18 ? 28.373 47.030 -5.908 1.00 65.30 18 GLN B CA 1
ATOM 1144 C C . GLN B 1 18 ? 26.991 46.500 -5.536 1.00 61.37 18 GLN B C 1
ATOM 1145 O O . GLN B 1 18 ? 26.696 45.315 -5.703 1.00 56.38 18 GLN B O 1
ATOM 1151 N N . GLN B 1 19 ? 26.157 47.393 -5.014 1.00 62.54 19 GLN B N 1
ATOM 1152 C CA . GLN B 1 19 ? 24.840 47.039 -4.501 1.00 65.11 19 GLN B CA 1
ATOM 1153 C C . GLN B 1 19 ? 24.036 46.244 -5.529 1.00 64.42 19 GLN B C 1
ATOM 1154 O O . GLN B 1 19 ? 23.215 45.399 -5.172 1.00 58.79 19 GLN B O 1
ATOM 1160 N N . ASN B 1 20 ? 24.282 46.518 -6.807 1.00 68.74 20 ASN B N 1
ATOM 1161 C CA . ASN B 1 20 ? 23.543 45.872 -7.888 1.00 72.66 20 ASN B CA 1
ATOM 1162 C C . ASN B 1 20 ? 23.917 44.405 -8.070 1.00 73.94 20 ASN B C 1
ATOM 1163 O O . ASN B 1 20 ? 23.088 43.590 -8.477 1.00 76.53 20 ASN B O 1
ATOM 1165 N N . LEU B 1 21 ? 25.169 44.072 -7.774 1.00 70.93 21 LEU B N 1
ATOM 1166 C CA . LEU B 1 21 ? 25.617 42.687 -7.841 1.00 63.80 21 LEU B CA 1
ATOM 1167 C C . LEU B 1 21 ? 25.081 41.917 -6.640 1.00 55.74 21 LEU B C 1
ATOM 1168 O O . LEU B 1 21 ? 24.605 40.791 -6.773 1.00 51.71 21 LEU B O 1
ATOM 1173 N N . LEU B 1 22 ? 25.156 42.538 -5.466 1.00 52.86 22 LEU B N 1
ATOM 1174 C CA . LEU B 1 22 ? 24.665 41.917 -4.243 1.00 50.37 22 LEU B CA 1
ATOM 1175 C C . LEU B 1 22 ? 23.181 41.594 -4.348 1.00 56.03 22 LEU B C 1
ATOM 1176 O O . LEU B 1 22 ? 22.737 40.535 -3.911 1.00 52.08 22 LEU B O 1
ATOM 1181 N N . ASP B 1 23 ? 22.416 42.513 -4.927 1.00 67.75 23 ASP B N 1
ATOM 1182 C CA . ASP B 1 23 ? 20.992 42.284 -5.134 1.00 77.08 23 ASP B CA 1
ATOM 1183 C C . ASP B 1 23 ? 20.771 41.225 -6.203 1.00 75.70 23 ASP B C 1
ATOM 1184 O O . ASP B 1 23 ? 19.871 40.397 -6.087 1.00 76.63 23 ASP B O 1
ATOM 1189 N N . GLU B 1 24 ? 21.590 41.260 -7.249 1.00 72.31 24 GLU B N 1
ATOM 1190 C CA . GLU B 1 24 ? 21.531 40.231 -8.277 1.00 72.19 24 GLU B CA 1
ATOM 1191 C C . GLU B 1 24 ? 21.691 38.867 -7.614 1.00 66.07 24 GLU B C 1
ATOM 1192 O O . GLU B 1 24 ? 20.957 37.926 -7.915 1.00 63.46 24 GLU B O 1
ATOM 1194 N N . LEU B 1 25 ? 22.652 38.777 -6.700 1.00 62.91 25 LEU B N 1
ATOM 1195 C CA . LEU B 1 25 ? 22.888 37.561 -5.931 1.00 57.04 25 LEU B CA 1
ATOM 1196 C C . LEU B 1 25 ? 21.721 37.292 -4.987 1.00 57.49 25 LEU B C 1
ATOM 1197 O O . LEU B 1 25 ? 21.312 36.147 -4.799 1.00 50.50 25 LEU B O 1
ATOM 1202 N N . ASP B 1 26 ? 21.192 38.3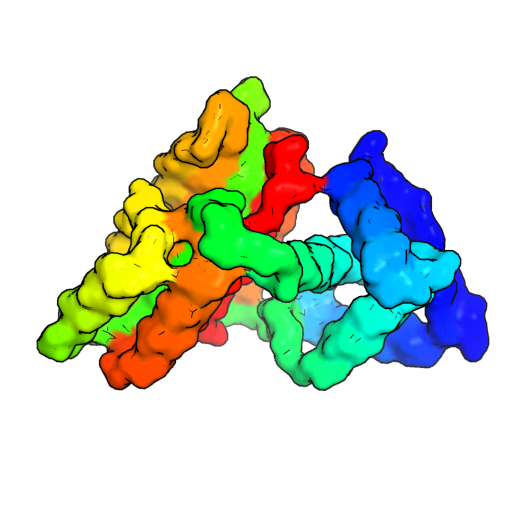57 -4.392 1.00 63.09 26 ASP B N 1
ATOM 1203 C CA . ASP B 1 26 ? 20.058 38.241 -3.481 1.00 65.02 26 ASP B CA 1
ATOM 1204 C C . ASP B 1 26 ? 18.782 37.826 -4.214 1.00 63.37 26 ASP B C 1
ATOM 1205 O O . ASP B 1 26 ? 18.050 36.954 -3.751 1.00 52.01 26 ASP B O 1
ATOM 1210 N N . ASN B 1 27 ? 18.517 38.449 -5.358 1.00 69.33 27 ASN B N 1
ATOM 1211 C CA . ASN B 1 27 ? 17.382 38.051 -6.183 1.00 75.53 27 ASN B CA 1
ATOM 1212 C C . ASN B 1 27 ? 17.451 36.563 -6.496 1.00 76.27 27 ASN B C 1
ATOM 1213 O O . ASN B 1 27 ? 16.450 35.850 -6.404 1.00 73.64 27 ASN B O 1
ATOM 1218 N N . ARG B 1 28 ? 18.644 36.099 -6.858 1.00 79.33 28 ARG B N 1
ATOM 1219 C CA . ARG B 1 28 ? 18.854 34.698 -7.212 1.00 80.53 28 ARG B CA 1
ATOM 1220 C C . ARG B 1 28 ? 18.682 33.743 -6.031 1.00 73.50 28 ARG B C 1
ATOM 1221 O O . ARG B 1 28 ? 18.405 32.562 -6.225 1.00 76.15 28 ARG B O 1
ATOM 1229 N N . ILE B 1 29 ? 18.851 34.243 -4.810 1.00 66.97 29 ILE B N 1
ATOM 1230 C CA . ILE B 1 29 ? 18.688 33.389 -3.634 1.00 66.38 29 ILE B CA 1
ATOM 1231 C C . ILE B 1 29 ? 17.220 33.255 -3.219 1.00 65.58 29 ILE B C 1
ATOM 1232 O O . ILE B 1 29 ? 16.842 32.300 -2.539 1.00 64.48 29 ILE B O 1
ATOM 1237 N N . ILE B 1 30 ? 16.394 34.206 -3.644 1.00 63.10 30 ILE B N 1
ATOM 1238 C CA . ILE B 1 30 ? 14.961 34.156 -3.361 1.00 61.58 30 ILE B CA 1
ATOM 1239 C C . ILE B 1 30 ? 14.319 32.891 -3.936 1.00 57.67 30 ILE B C 1
ATOM 1240 O O . ILE B 1 30 ? 13.414 32.312 -3.332 1.00 52.13 30 ILE B O 1
ATOM 1245 N N . LYS B 1 31 ? 14.798 32.464 -5.102 1.00 52.45 31 LYS B N 1
ATOM 1246 C CA . LYS B 1 31 ? 14.266 31.277 -5.765 1.00 53.79 31 LYS B CA 1
ATOM 1247 C C . LYS B 1 31 ? 15.120 30.069 -5.445 1.00 52.43 31 LYS B C 1
ATOM 1248 O O . LYS B 1 31 ? 14.886 28.969 -5.950 1.00 55.06 31 LYS B O 1
ATOM 1254 N N . ASN B 1 32 ? 16.116 30.286 -4.596 1.00 47.27 32 ASN B N 1
ATOM 1255 C CA . ASN B 1 32 ? 17.048 29.239 -4.233 1.00 52.40 32 ASN B CA 1
ATOM 1256 C C . ASN B 1 32 ? 16.713 28.666 -2.865 1.00 50.35 32 ASN B C 1
ATOM 1257 O O . ASN B 1 32 ? 16.239 29.380 -1.976 1.00 46.22 32 ASN B O 1
ATOM 1262 N N . GLY B 1 33 ? 16.961 27.372 -2.702 1.00 48.05 33 GLY B N 1
ATOM 1263 C CA . GLY B 1 33 ? 16.777 26.724 -1.420 1.00 48.24 33 GLY B CA 1
ATOM 1264 C C . GLY B 1 33 ? 17.729 27.242 -0.361 1.00 51.53 33 GLY B C 1
ATOM 1265 O O . GLY B 1 33 ? 17.450 27.125 0.830 1.00 59.88 33 GLY B O 1
ATOM 1266 N N . TYR B 1 34 ? 18.844 27.833 -0.780 1.00 45.37 34 TYR B N 1
ATOM 1267 C CA . TYR B 1 34 ? 19.907 28.154 0.170 1.00 52.81 34 TYR B CA 1
ATOM 1268 C C . TYR B 1 34 ? 19.440 28.857 1.439 1.00 64.42 34 TYR B C 1
ATOM 1269 O O . TYR B 1 34 ? 18.865 29.944 1.397 1.00 66.55 34 TYR B O 1
ATOM 1278 N N . SER B 1 35 ? 19.686 28.187 2.562 1.00 69.87 35 SER B N 1
ATOM 1279 C CA . SER B 1 35 ? 19.306 28.662 3.885 1.00 68.55 35 SER B CA 1
ATOM 1280 C C . SER B 1 35 ? 19.708 30.123 4.089 1.00 67.77 35 SER B C 1
ATOM 1281 O O . SER B 1 35 ? 18.984 30.892 4.724 1.00 68.29 35 SER B O 1
ATOM 1284 N N . SER B 1 36 ? 20.863 30.504 3.547 1.00 63.25 36 SER B N 1
ATOM 1285 C CA . SER B 1 36 ? 21.379 31.855 3.745 1.00 57.58 36 SER B CA 1
ATOM 1286 C C . SER B 1 36 ? 22.391 32.257 2.676 1.00 52.83 36 SER B C 1
ATOM 1287 O O . SER B 1 36 ? 22.911 31.412 1.944 1.00 50.91 36 SER B O 1
ATOM 1290 N N . ARG B 1 37 ? 22.669 33.555 2.605 1.00 41.78 37 ARG B N 1
ATOM 1291 C CA . ARG B 1 37 ? 23.611 34.095 1.636 1.00 46.03 37 ARG B CA 1
ATOM 1292 C C . ARG B 1 37 ? 25.044 33.655 1.924 1.00 52.30 37 ARG B C 1
ATOM 1293 O O . ARG B 1 37 ? 25.762 33.213 1.028 1.00 47.39 37 ARG B O 1
ATOM 1301 N N . SER B 1 38 ? 25.456 33.798 3.179 1.00 55.31 38 SER B N 1
ATOM 1302 C CA . SER B 1 38 ? 26.800 33.421 3.590 1.00 51.89 38 SER B CA 1
ATOM 1303 C C . SER B 1 38 ? 27.073 31.964 3.224 1.00 47.70 38 SER B C 1
ATOM 1304 O O . SER B 1 38 ? 28.163 31.621 2.764 1.00 44.90 38 SER B O 1
ATOM 1307 N N . GLU B 1 39 ? 26.070 31.114 3.423 1.00 41.86 39 GLU B N 1
ATOM 1308 C CA . GLU B 1 39 ? 26.200 29.687 3.145 1.00 47.29 39 GLU B CA 1
ATOM 1309 C C . GLU B 1 39 ? 26.339 29.426 1.652 1.00 40.61 39 GLU B C 1
ATOM 1310 O O . GLU B 1 39 ? 27.103 28.558 1.234 1.00 33.30 39 GLU B O 1
ATOM 1312 N N . LEU B 1 40 ? 25.593 30.178 0.853 1.00 35.12 40 LEU B N 1
ATOM 1313 C CA . LEU B 1 40 ? 25.675 30.054 -0.595 1.00 28.51 40 LEU B CA 1
ATOM 1314 C C . LEU B 1 40 ? 27.068 30.458 -1.076 1.00 27.29 40 LEU B C 1
ATOM 1315 O O . LEU B 1 40 ? 27.682 29.763 -1.885 1.00 27.89 40 LEU B O 1
ATOM 1320 N N . VAL B 1 41 ? 27.558 31.586 -0.574 1.00 27.09 41 VAL B N 1
ATOM 1321 C CA . VAL B 1 41 ? 28.865 32.102 -0.978 1.00 27.11 41 VAL B CA 1
ATOM 1322 C C . VAL B 1 41 ? 29.997 31.186 -0.523 1.00 26.71 41 VAL B C 1
ATOM 1323 O O . VAL B 1 41 ? 30.946 30.939 -1.268 1.00 23.75 41 VAL B O 1
ATOM 1327 N N . ARG B 1 42 ? 29.890 30.687 0.703 1.00 28.69 42 ARG B N 1
ATOM 1328 C CA . ARG B 1 42 ? 30.885 29.775 1.256 1.00 31.02 42 ARG B CA 1
ATOM 1329 C C . ARG B 1 42 ? 30.998 28.534 0.376 1.00 29.96 42 ARG B C 1
ATOM 1330 O O . ARG B 1 42 ? 32.097 28.057 0.078 1.00 25.75 42 ARG B O 1
ATOM 1338 N N . ASP B 1 43 ? 29.854 28.006 -0.044 1.00 26.63 43 ASP B N 1
ATOM 1339 C CA . ASP B 1 43 ? 29.851 26.796 -0.855 1.00 25.83 43 ASP B CA 1
ATOM 1340 C C . ASP B 1 43 ? 30.310 27.067 -2.292 1.00 22.38 43 ASP B C 1
ATOM 1341 O O . ASP B 1 43 ? 30.933 26.215 -2.921 1.00 24.96 43 ASP B O 1
ATOM 1346 N N . MET B 1 44 ? 30.014 28.263 -2.792 1.00 22.71 44 MET B N 1
ATOM 1347 C CA . MET B 1 44 ? 30.525 28.701 -4.085 1.00 22.20 44 MET B CA 1
ATOM 1348 C C . MET B 1 44 ? 32.052 28.796 -4.056 1.00 17.06 44 MET B C 1
ATOM 1349 O O . MET B 1 44 ? 32.738 28.335 -4.978 1.00 20.28 44 MET B O 1
ATOM 1354 N N . ILE B 1 45 ? 32.579 29.392 -2.992 1.00 18.58 45 ILE B N 1
ATOM 1355 C CA . ILE B 1 45 ? 34.025 29.506 -2.818 1.00 19.13 45 ILE B CA 1
ATOM 1356 C C . ILE B 1 45 ? 34.660 28.127 -2.798 1.00 19.56 45 ILE B C 1
ATOM 1357 O O . ILE B 1 45 ? 35.623 27.869 -3.518 1.00 17.10 45 ILE B O 1
ATOM 1362 N N . ARG B 1 46 ? 34.108 27.224 -1.988 1.00 20.29 46 ARG B N 1
ATOM 1363 C CA . ARG B 1 46 ? 34.615 25.854 -1.963 1.00 19.21 46 ARG B CA 1
ATOM 1364 C C . ARG B 1 46 ? 34.612 25.215 -3.355 1.00 20.24 46 ARG B C 1
ATOM 1365 O O . ARG B 1 46 ? 35.617 24.647 -3.795 1.00 19.24 46 ARG B O 1
ATOM 1373 N N . GLU B 1 47 ? 33.481 25.304 -4.048 1.00 18.52 47 GLU B N 1
ATOM 1374 C CA . GLU B 1 47 ? 33.339 24.656 -5.345 1.00 19.17 47 GLU B CA 1
ATOM 1375 C C . GLU B 1 47 ? 34.363 25.185 -6.336 1.00 16.51 47 GLU B C 1
ATOM 1376 O O . GLU B 1 47 ? 35.001 24.419 -7.067 1.00 19.59 47 GLU B O 1
ATOM 1382 N N . LYS B 1 48 ? 34.541 26.504 -6.339 1.00 17.21 48 LYS B N 1
ATOM 1383 C CA A LYS B 1 48 ? 35.449 27.115 -7.298 0.47 19.09 48 LYS B CA 1
ATOM 1384 C CA B LYS B 1 48 ? 35.455 27.159 -7.270 0.53 19.63 48 LYS B CA 1
ATOM 1385 C C . LYS B 1 48 ? 36.911 26.858 -6.946 1.00 14.57 48 LYS B C 1
ATOM 1386 O O . LYS B 1 48 ? 37.725 26.654 -7.842 1.00 18.14 48 LYS B O 1
ATOM 1397 N N . LEU B 1 49 ? 37.242 26.830 -5.654 1.00 15.78 49 LEU B N 1
ATOM 1398 C CA . LEU B 1 49 ? 38.619 26.523 -5.256 1.00 14.43 49 LEU B CA 1
ATOM 1399 C C . LEU B 1 49 ? 38.982 25.075 -5.595 1.00 13.19 49 LEU B C 1
ATOM 1400 O O . LEU B 1 49 ? 40.098 24.786 -6.015 1.00 15.94 49 LEU B O 1
ATOM 1405 N N . VAL B 1 50 ? 38.032 24.165 -5.421 1.00 15.23 50 VAL B N 1
ATOM 1406 C CA . VAL B 1 50 ? 38.269 22.780 -5.813 1.00 15.12 50 VAL B CA 1
ATOM 1407 C C . VAL B 1 50 ? 38.449 22.668 -7.331 1.00 16.47 50 VAL B C 1
ATOM 1408 O O . VAL B 1 50 ? 39.369 21.996 -7.809 1.00 16.09 50 VAL B O 1
ATOM 1412 N N . GLU B 1 51 ? 37.591 23.339 -8.095 1.00 15.94 51 GLU B N 1
ATOM 1413 C CA . GLU B 1 51 ? 37.732 23.333 -9.550 1.00 19.04 51 GLU B CA 1
ATOM 1414 C C . GLU B 1 51 ? 39.103 23.866 -9.969 1.00 15.79 51 GLU B C 1
ATOM 1415 O O . GLU B 1 51 ? 39.764 23.298 -10.838 1.00 17.59 51 GLU B O 1
ATOM 1421 N N . ASP B 1 52 ? 39.528 24.962 -9.345 1.00 15.61 52 ASP B N 1
ATOM 1422 C CA . ASP B 1 52 ? 40.827 25.542 -9.669 1.00 16.47 52 ASP B CA 1
ATOM 1423 C C . ASP B 1 52 ? 41.964 24.565 -9.376 1.00 18.37 52 ASP B C 1
ATOM 1424 O O . ASP B 1 52 ? 42.929 24.462 -10.147 1.00 19.99 52 ASP B O 1
ATOM 1429 N N . ASN B 1 53 ? 41.848 23.863 -8.253 1.00 15.28 53 ASN B N 1
ATOM 1430 C CA . ASN B 1 53 ? 42.861 22.903 -7.834 1.00 15.97 53 ASN B CA 1
ATOM 1431 C C . ASN B 1 53 ? 42.947 21.729 -8.815 1.00 17.76 53 ASN B C 1
ATOM 1432 O O . ASN B 1 53 ? 44.036 21.262 -9.167 1.00 20.65 53 ASN B O 1
ATOM 1437 N N . TRP B 1 54 ? 41.790 21.274 -9.279 1.00 17.47 54 TRP B N 1
ATOM 1438 C CA . TRP B 1 54 ? 41.740 20.171 -10.233 1.00 17.73 54 TRP B CA 1
ATOM 1439 C C . TRP B 1 54 ? 42.294 20.567 -11.599 1.00 23.06 54 TRP B C 1
ATOM 1440 O O . TRP B 1 54 ? 42.731 19.714 -12.366 1.00 25.77 54 TRP B O 1
ATOM 1451 N N . ALA B 1 55 ? 42.303 21.862 -11.881 1.00 21.82 55 ALA B N 1
ATOM 1452 C CA . ALA B 1 55 ? 42.770 22.359 -13.176 1.00 24.88 55 ALA B CA 1
ATOM 1453 C C . ALA B 1 55 ? 44.294 22.487 -13.291 1.00 31.08 55 ALA B C 1
ATOM 1454 O O . ALA B 1 55 ? 44.792 22.864 -14.354 1.00 41.95 55 ALA B O 1
ATOM 1456 N N . GLU B 1 56 ? 45.048 22.169 -12.236 1.00 26.93 56 GLU B N 1
ATOM 1457 C CA . GLU B 1 56 ? 46.500 22.452 -12.272 1.00 32.78 56 GLU B CA 1
ATOM 1458 C C . GLU B 1 56 ? 47.551 21.339 -12.030 1.00 41.43 56 GLU B C 1
ATOM 1459 O O . GLU B 1 56 ? 47.229 20.224 -11.618 1.00 47.15 56 GLU B O 1
ATOM 1465 N N . ASP B 1 57 ? 48.806 21.722 -12.295 1.00 50.45 57 ASP B N 1
ATOM 1466 C CA . ASP B 1 57 ? 50.035 20.885 -12.337 1.00 61.42 57 ASP B CA 1
ATOM 1467 C C . ASP B 1 57 ? 50.026 19.447 -12.877 1.00 65.97 57 ASP B C 1
ATOM 1468 O O . ASP B 1 57 ? 49.650 19.211 -14.027 1.00 69.30 57 ASP B O 1
ATOM 1473 N N . ASN B 1 58 ? 50.466 18.502 -12.047 1.00 64.92 58 ASN B N 1
ATOM 1474 C CA . ASN B 1 58 ? 51.018 17.235 -12.540 1.00 59.51 58 ASN B CA 1
ATOM 1475 C C . ASN B 1 58 ? 50.051 16.099 -12.900 1.00 61.16 58 ASN B C 1
ATOM 1476 O O . ASN B 1 58 ? 49.150 15.760 -12.130 1.00 61.30 58 ASN B O 1
ATOM 1478 N N . PRO B 1 59 ? 50.278 15.485 -14.075 1.00 59.48 59 PRO B N 1
ATOM 1479 C CA . PRO B 1 59 ? 49.580 14.262 -14.478 1.00 60.02 59 PRO B CA 1
ATOM 1480 C C . PRO B 1 59 ? 50.286 13.081 -13.835 1.00 63.54 59 PRO B C 1
ATOM 1481 O O . PRO B 1 59 ? 49.910 11.923 -14.038 1.00 67.42 59 PRO B O 1
ATOM 1485 N N . ASN B 1 60 ? 51.326 13.398 -13.068 1.00 59.98 60 ASN B N 1
ATOM 1486 C CA . ASN B 1 60 ? 52.032 12.413 -12.266 1.00 61.26 60 ASN B CA 1
ATOM 1487 C C . ASN B 1 60 ? 51.277 12.154 -10.972 1.00 65.90 60 ASN B C 1
ATOM 1488 O O . ASN B 1 60 ? 51.359 11.069 -10.399 1.00 67.06 60 ASN B O 1
ATOM 1493 N N . ASP B 1 61 ? 50.549 13.165 -10.511 1.00 69.58 61 ASP B N 1
ATOM 1494 C CA . ASP B 1 61 ? 49.768 13.054 -9.287 1.00 73.86 61 ASP B CA 1
ATOM 1495 C C . ASP B 1 61 ? 48.616 12.074 -9.479 1.00 74.44 61 ASP B C 1
ATOM 1496 O O . ASP B 1 61 ? 47.696 12.344 -10.240 1.00 73.79 61 ASP B O 1
ATOM 1501 N N . GLU B 1 62 ? 48.669 10.937 -8.793 1.00 72.67 62 GLU B N 1
ATOM 1502 C CA . GLU B 1 62 ? 47.582 9.964 -8.855 1.00 68.71 62 GLU B CA 1
ATOM 1503 C C . GLU B 1 62 ? 46.763 9.942 -7.569 1.00 65.70 62 GLU B C 1
ATOM 1504 O O . GLU B 1 62 ? 46.208 8.908 -7.192 1.00 66.31 62 GLU B O 1
ATOM 1510 N N . SER B 1 63 ? 46.679 11.088 -6.903 1.00 58.19 63 SER B N 1
ATOM 1511 C CA . SER B 1 63 ? 46.037 11.144 -5.602 1.00 51.94 63 SER B CA 1
ATOM 1512 C C . SER B 1 63 ? 44.994 12.250 -5.472 1.00 41.14 63 SER B C 1
ATOM 1513 O O . SER B 1 63 ? 45.103 13.116 -4.607 1.00 50.10 63 SER B O 1
ATOM 1516 N N . LYS B 1 64 ? 43.991 12.228 -6.342 1.00 22.88 64 LYS B N 1
ATOM 1517 C CA . LYS B 1 64 ? 42.770 12.966 -6.083 1.00 19.99 64 LYS B CA 1
ATOM 1518 C C . LYS B 1 64 ? 41.729 11.927 -5.719 1.00 19.61 64 LYS B C 1
ATOM 1519 O O . LYS B 1 64 ? 41.807 10.793 -6.175 1.00 23.11 64 LYS B O 1
ATOM 1525 N N . ILE B 1 65 ? 40.766 12.313 -4.892 1.00 18.22 65 ILE B N 1
ATOM 1526 C CA A ILE B 1 65 ? 39.617 11.473 -4.558 0.55 20.54 65 ILE B CA 1
ATOM 1527 C CA B ILE B 1 65 ? 39.632 11.440 -4.626 0.45 19.70 65 ILE B CA 1
ATOM 1528 C C . ILE B 1 65 ? 38.353 12.091 -5.143 1.00 18.30 65 ILE B C 1
ATOM 1529 O O . ILE B 1 65 ? 38.195 13.318 -5.123 1.00 17.42 65 ILE B O 1
ATOM 1538 N N . ALA B 1 66 ? 37.450 11.261 -5.651 1.00 18.90 66 ALA B N 1
ATOM 1539 C CA . ALA B 1 66 ? 36.200 11.765 -6.199 1.00 16.25 66 ALA B CA 1
ATOM 1540 C C . ALA B 1 66 ? 35.154 10.669 -6.126 1.00 15.99 66 ALA B C 1
ATOM 1541 O O . ALA B 1 66 ? 35.489 9.506 -5.882 1.00 17.41 66 ALA B O 1
ATOM 1543 N N . VAL B 1 67 ? 33.892 11.043 -6.318 1.00 13.48 67 VAL B N 1
ATOM 1544 C CA . VAL B 1 67 ? 32.811 10.068 -6.425 1.00 14.39 67 VAL B CA 1
ATOM 1545 C C . VAL B 1 67 ? 32.029 10.326 -7.717 1.00 14.74 67 VAL B C 1
ATOM 1546 O O . VAL B 1 67 ? 31.571 11.445 -7.973 1.00 14.63 67 VAL B O 1
ATOM 1550 N N . LEU B 1 68 ? 31.896 9.297 -8.545 1.00 13.89 68 LEU B N 1
ATOM 1551 C CA . LEU B 1 68 ? 31.085 9.401 -9.736 1.00 13.61 68 LEU B CA 1
ATOM 1552 C C . LEU B 1 68 ? 29.730 8.772 -9.457 1.00 15.72 68 LEU B C 1
ATOM 1553 O O . LEU B 1 68 ? 29.652 7.613 -9.037 1.00 15.83 68 LEU B O 1
ATOM 1558 N N . VAL B 1 69 ? 28.670 9.538 -9.683 1.00 12.54 69 VAL B N 1
ATOM 1559 C CA . VAL B 1 69 ? 27.308 9.045 -9.511 1.00 14.34 69 VAL B CA 1
ATOM 1560 C C . VAL B 1 69 ? 26.692 8.821 -10.889 1.00 15.35 69 VAL B C 1
ATOM 1561 O O . VAL B 1 69 ? 26.649 9.736 -11.722 1.00 15.79 69 VAL B O 1
ATOM 1565 N N . VAL B 1 70 ? 26.230 7.599 -11.143 1.00 12.42 70 VAL B N 1
ATOM 1566 C CA . VAL B 1 70 ? 25.712 7.251 -12.455 1.00 12.49 70 VAL B CA 1
ATOM 1567 C C . VAL B 1 70 ? 24.351 6.591 -12.326 1.00 15.44 70 VAL B C 1
ATOM 1568 O O . VAL B 1 70 ? 24.143 5.756 -11.452 1.00 16.13 70 VAL B O 1
ATOM 1572 N N . ILE B 1 71 ? 23.426 6.959 -13.203 1.00 14.14 71 ILE B N 1
ATOM 1573 C CA . ILE B 1 71 ? 22.197 6.185 -13.369 1.00 14.30 71 ILE B CA 1
ATOM 1574 C C . ILE B 1 71 ? 22.167 5.657 -14.795 1.00 15.24 71 ILE B C 1
ATOM 1575 O O . ILE B 1 71 ? 22.331 6.424 -15.750 1.00 16.00 71 ILE B O 1
ATOM 1580 N N . TYR B 1 72 ? 21.969 4.350 -14.936 1.00 15.25 72 TYR B N 1
ATOM 1581 C CA . TYR B 1 72 ? 22.082 3.723 -16.245 1.00 15.52 72 TYR B CA 1
ATOM 1582 C C . TYR B 1 72 ? 21.194 2.485 -16.398 1.00 16.09 72 TYR B C 1
ATOM 1583 O O . TYR B 1 72 ? 20.722 1.921 -15.412 1.00 16.86 72 TYR B O 1
ATOM 1592 N N . ASP B 1 73 ? 20.972 2.088 -17.648 1.00 15.31 73 ASP B N 1
ATOM 1593 C CA . ASP B 1 73 ? 20.151 0.915 -17.964 1.00 13.05 73 ASP B CA 1
ATOM 1594 C C . ASP B 1 73 ? 20.966 -0.361 -17.820 1.00 17.11 73 ASP B C 1
ATOM 1595 O O . ASP B 1 73 ? 21.643 -0.788 -18.764 1.00 19.10 73 ASP B O 1
ATOM 1600 N N . GLY B 1 74 ? 20.901 -0.971 -16.636 1.00 16.91 74 GLY B N 1
ATOM 1601 C CA . GLY B 1 74 ? 21.634 -2.190 -16.363 1.00 18.84 74 GLY B CA 1
ATOM 1602 C C . GLY B 1 74 ? 21.095 -3.383 -17.124 1.00 22.87 74 GLY B C 1
ATOM 1603 O O . GLY B 1 74 ? 21.684 -4.466 -17.094 1.00 21.17 74 GLY B O 1
ATOM 1604 N N . GLY B 1 75 ? 19.966 -3.199 -17.796 1.00 17.52 75 GLY B N 1
ATOM 1605 C CA . GLY B 1 75 ? 19.433 -4.241 -18.655 1.00 17.93 75 GLY B CA 1
ATOM 1606 C C . GLY B 1 75 ? 20.008 -4.194 -20.061 1.00 21.08 75 GLY B C 1
ATOM 1607 O O . GLY B 1 75 ? 19.856 -5.142 -20.852 1.00 23.63 75 GLY B O 1
ATOM 1608 N N . GLN B 1 76 ? 20.669 -3.090 -20.394 1.00 18.15 76 GLN B N 1
ATOM 1609 C CA . GLN B 1 76 ? 21.208 -2.930 -21.738 1.00 19.87 76 GLN B CA 1
ATOM 1610 C C . GLN B 1 76 ? 22.481 -3.743 -21.948 1.00 21.91 76 GLN B C 1
ATOM 1611 O O . GLN B 1 76 ? 23.447 -3.612 -21.194 1.00 19.78 76 GLN B O 1
ATOM 1617 N N . ARG B 1 77 ? 22.491 -4.573 -22.986 1.00 18.03 77 ARG B N 1
ATOM 1618 C CA . ARG B 1 77 ? 23.641 -5.435 -23.216 1.00 18.52 77 ARG B CA 1
ATOM 1619 C C . ARG B 1 77 ? 24.909 -4.603 -23.412 1.00 18.29 77 ARG B C 1
ATOM 1620 O O . ARG B 1 77 ? 24.885 -3.562 -24.083 1.00 20.21 77 ARG B O 1
ATOM 1628 N N . GLU B 1 78 ? 26.001 -5.090 -22.826 1.00 20.01 78 GLU B N 1
ATOM 1629 C CA . GLU B 1 78 ? 27.334 -4.504 -22.955 1.00 18.49 78 GLU B CA 1
ATOM 1630 C C . GLU B 1 78 ? 27.571 -3.240 -22.142 1.00 19.34 78 GLU B C 1
ATOM 1631 O O . GLU B 1 78 ? 28.721 -2.839 -21.976 1.00 19.70 78 GLU B O 1
ATOM 1637 N N . LEU B 1 79 ? 26.506 -2.604 -21.658 1.00 16.64 79 LEU B N 1
ATOM 1638 C CA . LEU B 1 79 ? 26.671 -1.293 -21.012 1.00 15.94 79 LEU B CA 1
ATOM 1639 C C . LEU B 1 79 ? 27.519 -1.321 -19.733 1.00 17.50 79 LEU B C 1
ATOM 1640 O O . LEU B 1 79 ? 28.498 -0.590 -19.613 1.00 17.34 79 LEU B O 1
ATOM 1645 N N . ASN B 1 80 ? 27.145 -2.165 -18.777 1.00 15.16 80 ASN B N 1
ATOM 1646 C CA . ASN B 1 80 ? 27.961 -2.292 -17.573 1.00 18.69 80 ASN B CA 1
ATOM 1647 C C . ASN B 1 80 ? 29.418 -2.634 -17.906 1.00 15.86 80 ASN B C 1
ATOM 1648 O O . ASN B 1 80 ? 30.354 -2.042 -17.352 1.00 16.34 80 ASN B O 1
ATOM 1653 N N . GLN B 1 81 ? 29.618 -3.592 -18.806 1.00 16.61 81 GLN B N 1
ATOM 1654 C CA . GLN B 1 81 ? 30.980 -3.986 -19.174 1.00 14.31 81 GLN B CA 1
ATOM 1655 C C . GLN B 1 81 ? 31.754 -2.850 -19.850 1.00 17.08 81 GLN B C 1
ATOM 1656 O O . GLN B 1 81 ? 32.954 -2.686 -19.614 1.00 19.99 81 GLN B O 1
ATOM 1662 N N . ARG B 1 82 ? 31.072 -2.062 -20.676 1.00 19.02 82 ARG B N 1
ATOM 1663 C CA . ARG B 1 82 ? 31.711 -0.916 -21.308 1.00 19.57 82 ARG B CA 1
ATOM 1664 C C . ARG B 1 82 ? 32.194 0.065 -20.242 1.00 19.28 82 ARG B C 1
ATOM 1665 O O . ARG B 1 82 ? 33.289 0.619 -20.352 1.00 21.88 82 ARG B O 1
ATOM 1673 N N . MET B 1 83 ? 31.379 0.273 -19.209 1.00 15.99 83 MET B N 1
ATOM 1674 C CA . MET B 1 83 ? 31.750 1.177 -18.123 1.00 16.40 83 MET B CA 1
ATOM 1675 C C . MET B 1 83 ? 32.979 0.641 -17.396 1.00 17.77 83 MET B C 1
ATOM 1676 O O . MET B 1 83 ? 33.893 1.392 -17.055 1.00 19.57 83 MET B O 1
ATOM 1681 N N . ILE B 1 84 ? 33.005 -0.669 -17.177 1.00 16.45 84 ILE B N 1
ATOM 1682 C CA . ILE B 1 84 ? 34.134 -1.313 -16.523 1.00 16.73 84 ILE B CA 1
ATOM 1683 C C . ILE B 1 84 ? 35.391 -1.195 -17.370 1.00 21.23 84 ILE B C 1
ATOM 1684 O O . ILE B 1 84 ? 36.479 -0.908 -16.849 1.00 21.01 84 ILE B O 1
ATOM 1689 N N . ASP B 1 85 ? 35.238 -1.413 -18.674 1.00 20.33 85 ASP B N 1
ATOM 1690 C CA . ASP B 1 85 ? 36.359 -1.313 -19.605 1.00 20.74 85 ASP B CA 1
ATOM 1691 C C . ASP B 1 85 ? 36.937 0.094 -19.617 1.00 24.98 85 ASP B C 1
ATOM 1692 O O . ASP B 1 85 ? 38.159 0.275 -19.641 1.00 23.75 85 ASP B O 1
ATOM 1697 N N . ILE B 1 86 ? 36.052 1.086 -19.630 1.00 19.55 86 ILE B N 1
ATOM 1698 C CA . ILE B 1 86 ? 36.470 2.486 -19.620 1.00 21.98 86 ILE B CA 1
ATOM 1699 C C . ILE B 1 86 ? 37.225 2.805 -18.334 1.00 24.18 86 ILE B C 1
ATOM 1700 O O . ILE B 1 86 ? 38.277 3.450 -18.363 1.00 28.83 86 ILE B O 1
ATOM 1705 N N . GLN B 1 87 ? 36.692 2.351 -17.203 1.00 20.19 87 GLN B N 1
ATOM 1706 C CA . GLN B 1 87 ? 37.364 2.578 -15.930 1.00 23.65 87 GLN B CA 1
ATOM 1707 C C . GLN B 1 87 ? 38.729 1.889 -15.903 1.00 26.31 87 GLN B C 1
ATOM 1708 O O . GLN B 1 87 ? 39.722 2.471 -15.457 1.00 27.82 87 GLN B O 1
ATOM 1714 N N . HIS B 1 88 ? 38.779 0.651 -16.386 1.00 27.27 88 HIS B N 1
ATOM 1715 C CA . HIS B 1 88 ? 40.045 -0.080 -16.440 1.00 30.71 88 HIS B CA 1
ATOM 1716 C C . HIS B 1 88 ? 41.091 0.661 -17.272 1.00 34.73 88 HIS B C 1
ATOM 1717 O O . HIS B 1 88 ? 42.267 0.711 -16.905 1.00 38.12 88 HIS B O 1
ATOM 1724 N N . ALA B 1 89 ? 40.659 1.246 -18.384 1.00 26.17 89 ALA B N 1
ATOM 1725 C CA . ALA B 1 89 ? 41.582 1.896 -19.310 1.00 28.26 89 ALA B CA 1
ATOM 1726 C C . ALA B 1 89 ? 42.006 3.284 -18.845 1.00 33.24 89 ALA B C 1
ATOM 1727 O O . ALA B 1 89 ? 43.007 3.822 -19.320 1.00 31.70 89 ALA B O 1
ATOM 1729 N N . SER B 1 90 ? 41.250 3.855 -17.912 1.00 27.61 90 SER B N 1
ATOM 1730 C CA . SER B 1 90 ? 41.485 5.229 -17.460 1.00 28.18 90 SER B CA 1
ATOM 1731 C C . SER B 1 90 ? 42.718 5.396 -16.571 1.00 30.75 90 SER B C 1
ATOM 1732 O O . SER B 1 90 ? 43.274 6.492 -16.478 1.00 33.84 90 SER B O 1
ATOM 1735 N N . GLY B 1 91 ? 43.133 4.322 -15.908 1.00 28.10 91 GLY B N 1
ATOM 1736 C CA . GLY B 1 91 ? 44.256 4.387 -14.988 1.00 31.96 91 GLY B CA 1
ATOM 1737 C C . GLY B 1 91 ? 43.822 4.694 -13.563 1.00 33.96 91 GLY B C 1
ATOM 1738 O O . GLY B 1 91 ? 44.593 4.541 -12.615 1.00 31.72 91 GLY B O 1
ATOM 1739 N N . THR B 1 92 ? 42.578 5.130 -13.409 1.00 28.31 92 THR B N 1
ATOM 1740 C CA . THR B 1 92 ? 42.052 5.432 -12.082 1.00 22.41 92 THR B CA 1
ATOM 1741 C C . THR B 1 92 ? 41.922 4.160 -11.255 1.00 26.86 92 THR B C 1
ATOM 1742 O O . THR B 1 92 ? 41.941 3.051 -11.792 1.00 30.87 92 THR B O 1
ATOM 1746 N N . HIS B 1 93 ? 41.797 4.325 -9.943 1.00 22.94 93 HIS B N 1
ATOM 1747 C CA . HIS B 1 93 ? 41.578 3.191 -9.055 1.00 27.10 93 HIS B CA 1
ATOM 1748 C C . HIS B 1 93 ? 40.195 3.309 -8.452 1.00 24.46 93 HIS B C 1
ATOM 1749 O O . HIS B 1 93 ? 39.829 4.364 -7.937 1.00 24.98 93 HIS B O 1
ATOM 1756 N N . VAL B 1 94 ? 39.417 2.236 -8.529 1.00 22.20 94 VAL B N 1
ATOM 1757 C CA . VAL B 1 94 ? 38.099 2.236 -7.904 1.00 17.56 94 VAL B CA 1
ATOM 1758 C C . VAL B 1 94 ? 38.242 1.684 -6.500 1.00 22.51 94 VAL B C 1
ATOM 1759 O O . VAL B 1 94 ? 38.630 0.521 -6.308 1.00 24.19 94 VAL B O 1
ATOM 1763 N N . LEU B 1 95 ? 37.939 2.525 -5.517 1.00 17.68 95 LEU B N 1
ATOM 1764 C CA . LEU B 1 95 ? 38.069 2.132 -4.126 1.00 20.16 95 LEU B CA 1
ATOM 1765 C C . LEU B 1 95 ? 36.871 1.315 -3.681 1.00 20.18 95 LEU B C 1
ATOM 1766 O O . LEU B 1 95 ? 37.002 0.385 -2.889 1.00 23.19 95 LEU B O 1
ATOM 1771 N N . CYS B 1 96 ? 35.701 1.674 -4.193 1.00 16.23 96 CYS B N 1
ATOM 1772 C CA . CYS B 1 96 ? 34.476 1.020 -3.772 1.00 16.76 96 CYS B CA 1
ATOM 1773 C C . CYS B 1 96 ? 33.340 1.439 -4.685 1.00 17.16 96 CYS B C 1
ATOM 1774 O O . CYS B 1 96 ? 33.278 2.595 -5.114 1.00 18.08 96 CYS B O 1
ATOM 1777 N N . THR B 1 97 ? 32.446 0.504 -4.993 1.00 14.73 97 THR B N 1
ATOM 1778 C CA . THR B 1 97 ? 31.262 0.820 -5.786 1.00 14.57 97 THR B CA 1
ATOM 1779 C C . THR B 1 97 ? 30.030 0.330 -5.060 1.00 15.31 97 THR B C 1
ATOM 1780 O O . THR B 1 97 ? 29.989 -0.823 -4.621 1.00 17.75 97 THR B O 1
ATOM 1784 N N . THR B 1 98 ? 29.033 1.198 -4.939 1.00 12.90 98 THR B N 1
ATOM 1785 C CA . THR B 1 98 ? 27.732 0.789 -4.421 1.00 12.34 98 THR B CA 1
ATOM 1786 C C . THR B 1 98 ? 26.690 0.881 -5.531 1.00 13.94 98 THR B C 1
ATOM 1787 O O . THR B 1 98 ? 26.635 1.872 -6.259 1.00 15.09 98 THR B O 1
ATOM 1791 N N . HIS B 1 99 ? 25.878 -0.167 -5.668 1.00 13.86 99 HIS B N 1
ATOM 1792 C CA . HIS B 1 99 ? 24.916 -0.278 -6.755 1.00 13.74 99 HIS B CA 1
ATOM 1793 C C . HIS B 1 99 ? 23.519 -0.540 -6.190 1.00 15.27 99 HIS B C 1
ATOM 1794 O O . HIS B 1 99 ? 23.342 -1.402 -5.316 1.00 16.52 99 HIS B O 1
ATOM 1801 N N . ILE B 1 100 ? 22.542 0.231 -6.665 1.00 12.84 100 ILE B N 1
ATOM 1802 C CA . ILE B 1 100 ? 21.138 0.004 -6.352 1.00 14.26 100 ILE B CA 1
ATOM 1803 C C . ILE B 1 100 ? 20.394 -0.393 -7.621 1.00 17.96 100 ILE B C 1
ATOM 1804 O O . ILE B 1 100 ? 20.445 0.322 -8.622 1.00 16.65 100 ILE B O 1
ATOM 1809 N N . HIS B 1 101 ? 19.710 -1.539 -7.584 1.00 17.08 101 HIS B N 1
ATOM 1810 C CA . HIS B 1 101 ? 18.862 -1.955 -8.705 1.00 16.56 101 HIS B CA 1
ATOM 1811 C C . HIS B 1 101 ? 17.505 -1.272 -8.540 1.00 19.79 101 HIS B C 1
ATOM 1812 O O . HIS B 1 101 ? 16.709 -1.648 -7.668 1.00 22.00 101 HIS B O 1
ATOM 1819 N N . MET B 1 102 ? 17.242 -0.261 -9.362 1.00 22.88 102 MET B N 1
ATOM 1820 C CA . MET B 1 102 ? 16.035 0.554 -9.201 1.00 23.36 102 MET B CA 1
ATOM 1821 C C . MET B 1 102 ? 14.823 -0.111 -9.847 1.00 27.52 102 MET B C 1
ATOM 1822 O O . MET B 1 102 ? 13.762 -0.223 -9.227 1.00 33.21 102 MET B O 1
ATOM 1827 N N . ASP B 1 103 ? 14.990 -0.546 -11.094 1.00 27.20 103 ASP B N 1
ATOM 1828 C CA . ASP B 1 103 ? 13.985 -1.351 -11.784 1.00 31.03 103 ASP B CA 1
ATOM 1829 C C . ASP B 1 103 ? 14.624 -2.085 -12.964 1.00 32.59 103 ASP B C 1
ATOM 1830 O O . ASP B 1 103 ? 15.850 -2.131 -13.082 1.00 30.75 103 ASP B O 1
ATOM 1835 N N . GLU B 1 104 ? 13.802 -2.657 -13.836 1.00 30.46 104 GLU B N 1
ATOM 1836 C CA . GLU B 1 104 ? 14.322 -3.464 -14.933 1.00 32.39 104 GLU B CA 1
ATOM 1837 C C . GLU B 1 104 ? 15.324 -2.715 -15.814 1.00 33.31 104 GLU B C 1
ATOM 1838 O O . GLU B 1 104 ? 16.243 -3.318 -16.371 1.00 34.48 104 GLU B O 1
ATOM 1841 N N . HIS B 1 105 ? 15.154 -1.404 -15.944 1.00 27.38 105 HIS B N 1
ATOM 1842 C CA . HIS B 1 105 ? 16.019 -0.641 -16.840 1.00 25.42 105 HIS B CA 1
ATOM 1843 C C . HIS B 1 105 ? 16.688 0.553 -16.170 1.00 25.85 105 HIS B C 1
ATOM 1844 O O . HIS B 1 105 ? 17.057 1.525 -16.831 1.00 26.77 105 HIS B O 1
ATOM 1851 N N . ASN B 1 106 ? 16.860 0.474 -14.856 1.00 24.02 106 ASN B N 1
ATOM 1852 C CA . ASN B 1 106 ? 17.579 1.531 -14.150 1.00 21.66 106 ASN B CA 1
ATOM 1853 C C . ASN B 1 106 ? 18.388 1.006 -12.972 1.00 21.22 106 ASN B C 1
ATOM 1854 O O . ASN B 1 106 ? 17.861 0.319 -12.090 1.00 21.63 106 ASN B O 1
ATOM 1859 N N . CYS B 1 107 ? 19.674 1.349 -12.974 1.00 16.70 107 CYS B N 1
ATOM 1860 C CA . CYS B 1 107 ? 20.580 1.060 -11.875 1.00 16.67 107 CYS B CA 1
ATOM 1861 C C . CYS B 1 107 ? 21.224 2.383 -11.471 1.00 16.66 107 CYS B C 1
ATOM 1862 O O . CYS B 1 107 ? 21.516 3.207 -12.332 1.00 18.44 107 CYS B O 1
ATOM 1865 N N . LEU B 1 108 ? 21.433 2.597 -10.173 1.00 14.12 108 LEU B N 1
ATOM 1866 C CA . LEU B 1 108 ? 22.217 3.732 -9.708 1.00 14.38 108 LEU B CA 1
ATOM 1867 C C . LEU B 1 108 ? 23.510 3.208 -9.112 1.00 15.30 108 LEU B C 1
ATOM 1868 O O . LEU B 1 108 ? 23.490 2.250 -8.337 1.00 15.03 108 LEU B O 1
ATOM 1873 N N . GLU B 1 109 ? 24.637 3.819 -9.477 1.00 13.94 109 GLU B N 1
ATOM 1874 C CA . GLU B 1 109 ? 25.913 3.471 -8.850 1.00 13.53 109 GLU B CA 1
ATOM 1875 C C . GLU B 1 109 ? 26.600 4.698 -8.273 1.00 13.86 109 GLU B C 1
ATOM 1876 O O . GLU B 1 109 ? 26.518 5.789 -8.833 1.00 15.53 109 GLU B O 1
ATOM 1882 N N . THR B 1 110 ? 27.250 4.515 -7.133 1.00 13.40 110 THR B N 1
ATOM 1883 C CA . THR B 1 110 ? 28.201 5.504 -6.632 1.00 12.96 110 THR B CA 1
ATOM 1884 C C . THR B 1 110 ? 29.570 4.856 -6.666 1.00 15.95 110 THR B C 1
ATOM 1885 O O . THR B 1 110 ? 29.793 3.813 -6.052 1.00 18.27 110 THR B O 1
ATOM 1889 N N . ILE B 1 111 ? 30.484 5.465 -7.406 1.00 12.57 111 ILE B N 1
ATOM 1890 C CA . ILE B 1 111 ? 31.793 4.886 -7.637 1.00 12.08 111 ILE B CA 1
ATOM 1891 C C . ILE B 1 111 ? 32.832 5.797 -6.999 1.00 14.26 111 ILE B C 1
ATOM 1892 O O . ILE B 1 111 ? 33.009 6.945 -7.426 1.00 16.03 111 ILE B O 1
ATOM 1897 N N . ILE B 1 112 ? 33.514 5.285 -5.982 1.00 14.17 112 ILE B N 1
ATOM 1898 C CA . ILE B 1 112 ? 34.528 6.066 -5.281 1.00 12.42 112 ILE B CA 1
ATOM 1899 C C . ILE B 1 112 ? 35.864 5.839 -5.976 1.00 14.60 112 ILE B C 1
ATOM 1900 O O . ILE B 1 112 ? 36.329 4.702 -6.084 1.00 18.32 112 ILE B O 1
ATOM 1905 N N . LEU B 1 113 ? 36.454 6.926 -6.474 1.00 15.71 113 LEU B N 1
ATOM 1906 C CA . LEU B 1 113 ? 37.611 6.873 -7.372 1.00 19.26 113 LEU B CA 1
ATOM 1907 C C . LEU B 1 113 ? 38.813 7.572 -6.764 1.00 17.77 113 LEU B C 1
ATOM 1908 O O . LEU B 1 113 ? 38.661 8.551 -6.035 1.00 18.52 113 LEU B O 1
ATOM 1913 N N . GLN B 1 114 ? 40.005 7.069 -7.078 1.00 19.66 114 GLN B N 1
ATOM 1914 C CA . GLN B 1 114 ? 41.249 7.752 -6.747 1.00 21.12 114 GLN B CA 1
ATOM 1915 C C . GLN B 1 114 ? 42.146 7.742 -7.988 1.00 23.28 114 GLN B C 1
ATOM 1916 O O . GLN B 1 114 ? 42.260 6.723 -8.671 1.00 24.83 114 GLN B O 1
ATOM 1922 N N . GLY B 1 115 ? 42.771 8.874 -8.295 1.00 20.02 115 GLY B N 1
ATOM 1923 C CA . GLY B 1 115 ? 43.628 8.947 -9.462 1.00 21.37 115 GLY B CA 1
ATOM 1924 C C . GLY B 1 115 ? 43.917 10.390 -9.793 1.00 19.33 115 GLY B C 1
ATOM 1925 O O . GLY B 1 115 ? 43.625 11.281 -9.001 1.00 22.45 115 GLY B O 1
ATOM 1926 N N . ASN B 1 116 ? 44.500 10.644 -10.958 1.00 21.67 116 ASN B N 1
ATOM 1927 C CA . ASN B 1 116 ? 44.760 12.034 -11.288 1.00 26.76 116 ASN B CA 1
ATOM 1928 C C . ASN B 1 116 ? 43.536 12.729 -11.868 1.00 25.73 116 ASN B C 1
ATOM 1929 O O . ASN B 1 116 ? 42.604 12.080 -12.359 1.00 23.89 116 ASN B O 1
ATOM 1934 N N . SER B 1 117 ? 43.555 14.054 -11.788 1.00 26.02 117 SER B N 1
ATOM 1935 C CA . SER B 1 117 ? 42.445 14.890 -12.204 1.00 26.11 117 SER B CA 1
ATOM 1936 C C . SER B 1 117 ? 41.987 14.560 -13.616 1.00 28.18 117 SER B C 1
ATOM 1937 O O . SER B 1 117 ? 40.785 14.474 -13.874 1.00 30.92 117 SER B O 1
ATOM 1940 N N . PHE B 1 118 ? 42.953 14.381 -14.517 1.00 28.83 118 PHE B N 1
ATOM 1941 C CA . PHE B 1 118 ? 42.682 14.062 -15.917 1.00 35.63 118 PHE B CA 1
ATOM 1942 C C . PHE B 1 118 ? 41.958 12.738 -16.075 1.00 30.45 118 PHE B C 1
ATOM 1943 O O . PHE B 1 118 ? 40.924 12.661 -16.737 1.00 39.15 118 PHE B O 1
ATOM 1951 N N . GLU B 1 119 ? 42.549 11.693 -15.505 1.00 29.23 119 GLU B N 1
ATOM 1952 C CA . GLU B 1 119 ? 42.021 10.340 -15.601 1.00 24.06 119 GLU B CA 1
ATOM 1953 C C . GLU B 1 119 ? 40.568 10.322 -15.137 1.00 26.23 119 GLU B C 1
ATOM 1954 O O . GLU B 1 119 ? 39.703 9.714 -15.772 1.00 27.08 119 GLU B O 1
ATOM 1960 N N . ILE B 1 120 ? 40.305 10.991 -14.019 1.00 21.92 120 ILE B N 1
ATOM 1961 C CA . ILE B 1 120 ? 38.973 10.956 -13.422 1.00 19.77 120 ILE B CA 1
ATOM 1962 C C . ILE B 1 120 ? 37.932 11.731 -14.235 1.00 20.74 120 ILE B C 1
ATOM 1963 O O . ILE B 1 120 ? 36.825 11.244 -14.467 1.00 21.88 120 ILE B O 1
ATOM 1968 N N . GLN B 1 121 ? 38.267 12.944 -14.661 1.00 22.78 121 GLN B N 1
ATOM 1969 C CA . GLN B 1 121 ? 37.296 13.724 -15.422 1.00 26.78 121 GLN B CA 1
ATOM 1970 C C . GLN B 1 121 ? 37.003 13.078 -16.777 1.00 27.68 121 GLN B C 1
ATOM 1971 O O . GLN B 1 121 ? 35.877 13.130 -17.270 1.00 27.77 121 GLN B O 1
ATOM 1977 N N . ARG B 1 122 ? 38.015 12.451 -17.364 1.00 24.15 122 ARG B N 1
ATOM 1978 C CA . ARG B 1 122 ? 37.834 11.770 -18.640 1.00 26.45 122 ARG B CA 1
ATOM 1979 C C . ARG B 1 122 ? 36.900 10.577 -18.471 1.00 28.47 122 ARG B C 1
ATOM 1980 O O . ARG B 1 122 ? 36.072 10.295 -19.340 1.00 24.94 122 ARG B O 1
ATOM 1988 N N . LEU B 1 123 ? 37.032 9.883 -17.345 1.00 23.81 123 LEU B N 1
ATOM 1989 C CA . LEU B 1 123 ? 36.149 8.761 -17.037 1.00 24.88 123 LEU B CA 1
ATOM 1990 C C . LEU B 1 123 ? 34.689 9.223 -17.008 1.00 23.56 123 LEU B C 1
ATOM 1991 O O . LEU B 1 123 ? 33.811 8.577 -17.591 1.00 21.55 123 LEU B O 1
ATOM 1996 N N . GLN B 1 124 ? 34.430 10.340 -16.330 1.00 20.10 124 GLN B N 1
ATOM 1997 C CA . GLN B 1 124 ? 33.089 10.918 -16.287 1.00 20.51 124 GLN B CA 1
ATOM 1998 C C . GLN B 1 124 ? 32.561 11.240 -17.679 1.00 24.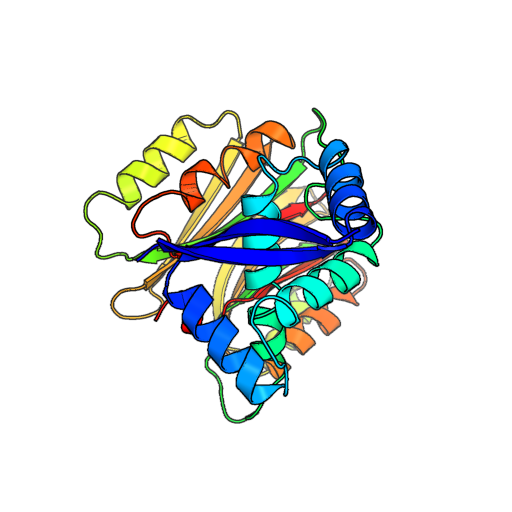03 124 GLN B C 1
ATOM 1999 O O . GLN B 1 124 ? 31.421 10.911 -18.003 1.00 22.26 124 GLN B O 1
ATOM 2005 N N . LEU B 1 125 ? 33.387 11.891 -18.496 1.00 21.02 125 LEU B N 1
ATOM 2006 C CA . LEU B 1 125 ? 32.974 12.296 -19.836 1.00 20.87 125 LEU B CA 1
ATOM 2007 C C . LEU B 1 125 ? 32.647 11.095 -20.709 1.00 23.10 125 LEU B C 1
ATOM 2008 O O . LEU B 1 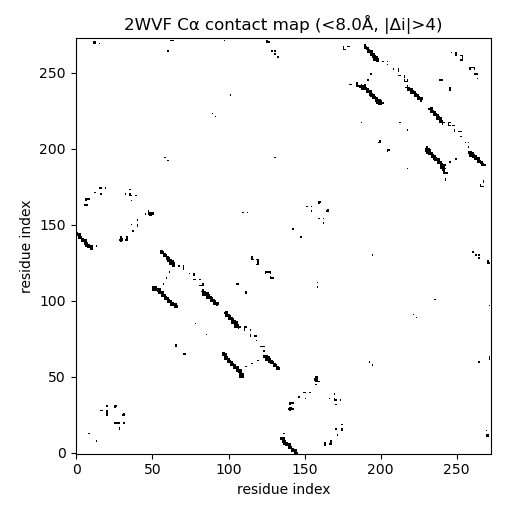125 ? 31.636 11.082 -21.413 1.00 23.18 125 LEU B O 1
ATOM 2013 N N . GLU B 1 126 ? 33.509 10.088 -20.664 1.00 20.38 126 GLU B N 1
ATOM 2014 C CA . GLU B 1 126 ? 33.312 8.901 -21.499 1.00 20.12 126 GLU B CA 1
ATOM 2015 C C . GLU B 1 126 ? 32.062 8.139 -21.097 1.00 20.62 126 GLU B C 1
ATOM 2016 O O . GLU B 1 126 ? 31.279 7.705 -21.954 1.00 23.43 126 GLU B O 1
ATOM 2022 N N . ILE B 1 127 ? 31.882 7.951 -19.799 1.00 19.61 127 ILE B N 1
ATOM 2023 C CA . ILE B 1 127 ? 30.708 7.229 -19.323 1.00 18.60 127 ILE B CA 1
ATOM 2024 C C . ILE B 1 127 ? 29.429 8.007 -19.635 1.00 17.78 127 ILE B C 1
ATOM 2025 O O . ILE B 1 127 ? 28.435 7.435 -20.083 1.00 19.05 127 ILE B O 1
ATOM 2030 N N . GLY B 1 128 ? 29.462 9.320 -19.431 1.00 17.74 128 GLY B N 1
ATOM 2031 C CA . GLY B 1 128 ? 28.296 10.143 -19.694 1.00 19.40 128 GLY B CA 1
ATOM 2032 C C . GLY B 1 128 ? 27.853 10.118 -21.148 1.00 19.73 128 GLY B C 1
ATOM 2033 O O . GLY B 1 128 ? 26.703 10.428 -21.457 1.00 24.72 128 GLY B O 1
ATOM 2034 N N . GLY B 1 129 ? 28.762 9.744 -22.044 1.00 19.41 129 GLY B N 1
ATOM 2035 C CA . GLY B 1 129 ? 28.470 9.730 -23.466 1.00 21.09 129 GLY B CA 1
ATOM 2036 C C . GLY B 1 129 ? 27.870 8.433 -23.980 1.00 18.90 129 GLY B C 1
ATOM 2037 O O . GLY B 1 129 ? 27.504 8.341 -25.143 1.00 19.07 129 GLY B O 1
ATOM 2038 N N . LEU B 1 130 ? 27.766 7.423 -23.122 1.00 15.30 130 LEU B N 1
ATOM 2039 C CA . LEU B 1 130 ? 27.250 6.130 -23.570 1.00 15.77 130 LEU B CA 1
ATOM 2040 C C . LEU B 1 130 ? 25.736 6.108 -23.692 1.00 15.47 130 LEU B C 1
ATOM 2041 O O . LEU B 1 130 ? 25.024 6.664 -22.849 1.00 16.59 130 LEU B O 1
ATOM 2046 N N . ARG B 1 131 ? 25.237 5.436 -24.730 1.00 15.83 131 ARG B N 1
ATOM 2047 C CA . ARG B 1 131 ? 23.804 5.196 -24.825 1.00 17.48 131 ARG B CA 1
ATOM 2048 C C . ARG B 1 131 ? 23.367 4.383 -23.616 1.00 17.75 131 ARG B C 1
ATOM 2049 O O . ARG B 1 131 ? 24.009 3.397 -23.259 1.00 16.97 131 ARG B O 1
ATOM 2057 N N . GLY B 1 132 ? 22.286 4.801 -22.971 1.00 16.45 132 GLY B N 1
ATOM 2058 C CA . GLY B 1 132 ? 21.791 4.071 -21.818 1.00 15.24 132 GLY B CA 1
ATOM 2059 C C . GLY B 1 132 ? 22.220 4.659 -20.489 1.00 18.02 132 GLY B C 1
ATOM 2060 O O . GLY B 1 132 ? 21.687 4.275 -19.438 1.00 17.64 132 GLY B O 1
ATOM 2061 N N . VAL B 1 133 ? 23.184 5.584 -20.523 1.00 17.19 133 VAL B N 1
ATOM 2062 C CA . VAL B 1 133 ? 23.560 6.339 -19.325 1.00 17.46 133 VAL B CA 1
ATOM 2063 C C . VAL B 1 133 ? 22.705 7.594 -19.256 1.00 18.00 133 VAL B C 1
ATOM 2064 O O . VAL B 1 133 ? 22.759 8.463 -20.149 1.00 19.80 133 VAL B O 1
ATOM 2068 N N . LYS B 1 134 ? 21.899 7.674 -18.205 1.00 16.75 134 LYS B N 1
ATOM 2069 C CA . LYS B 1 134 ? 20.903 8.726 -18.091 1.00 18.02 134 LYS B CA 1
ATOM 2070 C C . LYS B 1 134 ? 21.399 9.906 -17.285 1.00 21.47 134 LYS B C 1
ATOM 2071 O O . LYS B 1 134 ? 20.869 11.021 -17.405 1.00 23.99 134 LYS B O 1
ATOM 2077 N N . PHE B 1 135 ? 22.420 9.664 -16.470 1.00 17.11 135 PHE B N 1
ATOM 2078 C CA . PHE B 1 135 ? 22.910 10.649 -15.517 1.00 17.70 135 PHE B CA 1
ATOM 2079 C C . PHE B 1 135 ? 24.328 10.257 -15.111 1.00 15.03 135 PHE B C 1
ATOM 2080 O O . PHE B 1 135 ? 24.597 9.090 -14.825 1.00 15.77 135 PHE B O 1
ATOM 2088 N N . ALA B 1 136 ? 25.242 11.223 -15.118 1.00 19.29 136 ALA B N 1
ATOM 2089 C CA . ALA B 1 136 ? 26.614 10.962 -14.696 1.00 17.65 136 ALA B CA 1
ATOM 2090 C C . ALA B 1 136 ? 27.228 12.245 -14.163 1.00 19.01 136 ALA B C 1
ATOM 2091 O O . ALA B 1 136 ? 27.532 13.166 -14.933 1.00 25.02 136 ALA B O 1
ATOM 2093 N N . LYS B 1 137 ? 27.369 12.321 -12.848 1.00 14.77 137 LYS B N 1
ATOM 2094 C CA . LYS B 1 137 ? 27.874 13.529 -12.200 1.00 16.84 137 LYS B CA 1
ATOM 2095 C C . LYS B 1 137 ? 29.012 13.220 -11.242 1.00 16.67 137 LYS B C 1
ATOM 2096 O O . LYS B 1 137 ? 28.931 12.304 -10.420 1.00 15.27 137 LYS B O 1
ATOM 2102 N N . LEU B 1 138 ? 30.067 14.020 -11.332 1.00 16.25 138 LEU B N 1
ATOM 2103 C CA . LEU B 1 138 ? 31.243 13.809 -10.507 1.00 16.39 138 LEU B CA 1
ATOM 2104 C C . LEU B 1 138 ? 31.247 14.748 -9.306 1.00 17.98 138 LEU B C 1
ATOM 2105 O O . LEU B 1 138 ? 31.046 15.964 -9.453 1.00 19.85 138 LEU B O 1
ATOM 2110 N N . THR B 1 139 ? 31.504 14.187 -8.128 1.00 15.44 139 THR B N 1
ATOM 2111 C CA . THR B 1 139 ? 31.796 14.982 -6.934 1.00 16.21 139 THR B CA 1
ATOM 2112 C C . THR B 1 139 ? 33.300 15.004 -6.704 1.00 16.87 139 THR B C 1
ATOM 2113 O O . THR B 1 139 ? 33.919 13.966 -6.483 1.00 18.05 139 THR B O 1
ATOM 2117 N N . LYS B 1 140 ? 33.888 16.200 -6.748 1.00 17.60 140 LYS B N 1
ATOM 2118 C CA . LYS B 1 140 ? 35.335 16.356 -6.592 1.00 16.44 140 LYS B CA 1
ATOM 2119 C C . LYS B 1 140 ? 35.706 16.710 -5.162 1.00 18.29 140 LYS B C 1
ATOM 2120 O O . LYS B 1 140 ? 34.953 17.394 -4.483 1.00 18.82 140 LYS B O 1
ATOM 2126 N N . ALA B 1 141 ? 36.870 16.236 -4.723 1.00 17.96 141 ALA B N 1
ATOM 2127 C CA . ALA B 1 141 ? 37.440 16.645 -3.446 1.00 17.61 141 ALA B CA 1
ATOM 2128 C C . ALA B 1 141 ? 38.884 17.049 -3.670 1.00 14.54 141 ALA B C 1
ATOM 2129 O O . ALA B 1 141 ? 39.549 16.521 -4.567 1.00 18.18 141 ALA B O 1
ATOM 2131 N N . SER B 1 142 ? 39.361 17.996 -2.858 1.00 16.07 142 SER B N 1
ATOM 2132 C CA . SER B 1 142 ? 40.751 18.438 -2.909 1.00 17.44 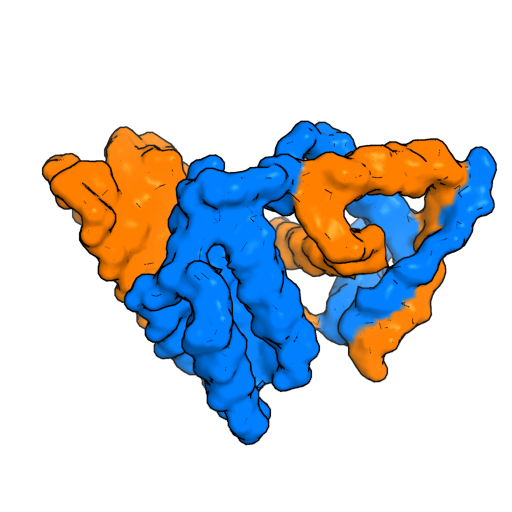142 SER B CA 1
ATOM 2133 C C . SER B 1 142 ? 41.358 18.348 -1.521 1.00 17.59 142 SER B C 1
ATOM 2134 O O . SER B 1 142 ? 40.667 18.544 -0.523 1.00 18.93 142 SER B O 1
ATOM 2137 N N . SER B 1 143 ? 42.652 18.047 -1.457 1.00 20.27 143 SER B N 1
ATOM 2138 C CA . SER B 1 143 ? 43.303 17.796 -0.176 1.00 19.48 143 SER B CA 1
ATOM 2139 C C . SER B 1 143 ? 43.197 18.954 0.825 1.00 22.06 143 SER B C 1
ATOM 2140 O O . SER B 1 143 ? 43.176 18.726 2.027 1.00 20.85 143 SER B O 1
ATOM 2143 N N . PHE B 1 144 ? 43.130 20.193 0.344 1.00 19.79 144 PHE B N 1
ATOM 2144 C CA . PHE B 1 144 ? 42.984 21.312 1.283 1.00 19.82 144 PHE B CA 1
ATOM 2145 C C . PHE B 1 144 ? 41.675 21.231 2.077 1.00 21.32 144 PHE B C 1
ATOM 2146 O O . PHE B 1 144 ? 41.524 21.876 3.116 1.00 21.22 144 PHE B O 1
ATOM 2154 N N . GLU B 1 145 ? 40.729 20.433 1.585 1.00 19.36 145 GLU B N 1
ATOM 2155 C CA . GLU B 1 145 ? 39.454 20.281 2.271 1.00 18.06 145 GLU B CA 1
ATOM 2156 C C . GLU B 1 145 ? 39.527 19.311 3.447 1.00 20.17 145 GLU B C 1
ATOM 2157 O O . GLU B 1 145 ? 38.698 19.370 4.350 1.00 21.52 145 GLU B O 1
ATOM 2163 N N . TYR B 1 146 ? 40.500 18.412 3.442 1.00 18.43 146 TYR B N 1
ATOM 2164 C CA . TYR B 1 146 ? 40.502 17.365 4.469 1.00 19.75 146 TYR B CA 1
ATOM 2165 C C . TYR B 1 146 ? 41.843 17.050 5.111 1.00 26.56 146 TYR B C 1
ATOM 2166 O O . TYR B 1 146 ? 41.910 16.260 6.045 1.00 27.04 146 TYR B O 1
ATOM 2175 N N . ASN B 1 147 ? 42.913 17.657 4.619 1.00 29.37 147 ASN B N 1
ATOM 2176 C CA . ASN B 1 147 ? 44.229 17.428 5.206 1.00 38.02 147 ASN B CA 1
ATOM 2177 C C . ASN B 1 147 ? 44.622 18.550 6.157 1.00 44.34 147 ASN B C 1
ATOM 2178 O O . ASN B 1 147 ? 43.867 18.885 7.072 1.00 44.71 147 ASN B O 1
#

Solvent-accessible surface area: 13660 Å² total; per-residue (Å²): 113,136,65,170,11,67,0,44,0,52,70,55,0,3,69,25,0,39,78,7,15,135,122,78,67,64,103,47,85,19,53,8,0,54,36,5,0,117,98,20,35,123,87,117,124,37,90,22,54,100,34,64,116,79,88,18,15,2,1,1,2,0,0,13,38,43,61,57,211,116,3,61,83,117,0,70,77,29,22,156,87,27,64,12,114,39,58,40,45,30,83,30,142,38,53,104,107,1,7,1,0,1,0,1,0,65,8,27,8,94,56,1,39,162,2,36,60,66,0,35,66,15,191,15,17,59,10,13,37,48,16,56,10,144,114,115,56,66,18,42,0,36,3,98,59,64,23,8,66,40,4,36,82,54,32,138,128,16,16,46,88,49,80,37,12,20,1,78,38,19,0,29,100,26,0,4,77,41,29,7,89,54,128,49,87,135,60,66,75,29,6,1,1,0,3,0,17,2,22,33,26,38,185,149,6,60,97,115,7,64,62,7,24,131,76,6,33,8,96,58,70,30,65,23,59,37,147,72,88,102,94,32,12,1,14,1,13,1,0,55,0,11,12,145,32,0,57,121,2,41,124,58,2,34,66,38,194,17,21,116,39,11,117,38,13,51,3,0,54,34,2,18,135

B-factor: mean 32.71, std 18.22, range [11.29, 93.29]

Sequence (273 aa):
SIIRFSVSLQQNLLDELDNRIIKNGYSSRSSELVRDMIREKLVEDNWAEDNPNDESKIAVLVVIYDGGQRRELNQRMIDIQHASGTHVLCTTHIHMDEHNCLETIILQGNSFEIQRLLQQLEIGGLRGVKFAKLTKASSIIRFSVSLQQNLLDELDNRIIKNGYSSRSELVRDMIREKKLVEDNWAEDNPNDESKIIAVLVVIYDGGQRELNQRMIDIQHASGTHVLCTTHIHMDEHNCLETIILQGNSFEIQRLQLEIGGLRGVKFAKLTKASSFEYN

Radius of gyration: 19.09 Å; Cα contacts (8 Å, |Δi|>4): 478; chains: 2; bounding box: 44×57×44 Å